Protein AF-A0A067LTH9-F1 (afdb_monomer_lite)

pLDDT: mean 71.16, std 22.0, range [25.17, 97.38]

Sequence (357 aa):
MSSLSISSAEDVEHALEQASESCGPDNDTDTSFLSATMNALDDDMHESCEDRQASELEGDECLLPFEVAEDPVAVSVYSVPRSMQHYVIARAFLYSAQTQTAIQREVMKYAQRVQETMPKVGTVNQLGQRPSGPGVISLEQIGGSIGWMRRQLSGADEALVQNHICQQLLLSIYPLFDQYAHECLTAVVDLLRKGVLDHDAFDPTWAMDDCHEVLSIIMEQSVDARFGMLGATSWLTPLMDIDYSTSYYRRAFELERKFSDQFAADKVKAFCPDSSKTVALLQALQDFGCHDFRSIGDLLPFTQEGAQSGQEELIVIARAAAFWTLGKESSLKGVGDVISTFVSKIADSLLKAYASR

Foldseek 3Di:
DDDDDDDDCVVVVVVVVVVVVPDDDDDDDDDDDPDDDDDDDDDDDDDDDDDDDDDPPVPPPLLPPQPLPPDPDDDDLVPADPLQSLLVLLLVLLSDPVLVVVLSVLLVVLLVQLVQQFAAEQFQPPVRDTDDGHNHDHLVVVVVQLVVVCVVPPPDDLVVSLLVSLVVSLVRRLVVNLVSLVVSLVSSLVSSLVSLVVCPSDPVPPDPVSSVVLNVLLVVLSVVLNVLLVVLSPLVPVSDPDPDDPVLVVQLVVQLVVQLQVNLLVNLCSQPVPPVVLVVVLVVCVVVVVPVRDHSSVCQCVPPVRNDRRSSSSSSSSSSSSSSVVSSSSNSVSSSVSSSVSSVSSSVVSVVVSVVD

Organism: Botryobasidium botryosum (strain FD-172 SS1) (NCBI:txid930990)

Radius of gyration: 30.39 Å; chains: 1; bounding box: 72×46×95 Å

Secondary structure (DSSP, 8-state):
--------THHHHHHHHHHHTT------------------------------------------------------GGGS-GGGHHHHHHHHHHHSHHHHHHHHHHHHHHHHHHHHTS-EE-PPPTTSPPP-STTEE-HHHHHHHHHHHHHHSTT--HHHHHHHHHHHHHHHHTHHHHHHHHHHHHHHHHHHHHHHH-GGGS-TT--HHHHHHHHHHHHHHHHHHHHHHHHHT--SGGGS-----HHHHHHHHHHHHHHHHHHHHHHHHHH---HHHHHHHHHHHHHTT-TT--SGGGGGGGSTTTTTSSHHHHHHHHHHHHHHHHHHHHHHHHHHHHHHHHHHHHHHHHHHHHHT-

Structure (mmCIF, N/CA/C/O backbone):
data_AF-A0A067LTH9-F1
#
_entry.id   AF-A0A067LTH9-F1
#
loop_
_atom_site.group_PDB
_atom_site.id
_atom_site.type_symbol
_atom_site.label_atom_id
_atom_site.label_alt_id
_atom_site.label_comp_id
_atom_site.label_asym_id
_atom_site.label_entity_id
_atom_site.label_seq_id
_atom_site.pdbx_PDB_ins_code
_atom_site.Cartn_x
_atom_site.Cartn_y
_atom_site.Cartn_z
_atom_site.occupancy
_atom_site.B_iso_or_equiv
_atom_site.auth_seq_id
_atom_site.auth_comp_id
_atom_site.auth_asym_id
_atom_site.auth_atom_id
_atom_site.pdbx_PDB_model_num
ATOM 1 N N . MET A 1 1 ? -15.017 -19.196 57.851 1.00 43.78 1 MET A N 1
ATOM 2 C CA . MET A 1 1 ? -15.525 -18.920 56.495 1.00 43.78 1 MET A CA 1
ATOM 3 C C . MET A 1 1 ? -16.458 -17.729 56.586 1.00 43.78 1 MET A C 1
ATOM 5 O O . MET A 1 1 ? -17.604 -17.915 56.962 1.00 43.78 1 MET A O 1
ATOM 9 N N . SER A 1 2 ? -15.926 -16.539 56.309 1.00 26.98 2 SER A N 1
ATOM 10 C CA . SER A 1 2 ? -16.686 -15.315 56.049 1.00 26.98 2 SER A CA 1
ATOM 11 C C . SER A 1 2 ? -15.866 -14.486 55.065 1.00 26.98 2 SER A C 1
ATOM 13 O O . SER A 1 2 ? -14.677 -14.266 55.281 1.00 26.98 2 SER A O 1
ATOM 15 N N . SER A 1 3 ? -16.511 -14.128 53.964 1.00 32.31 3 SER A N 1
ATOM 16 C CA . SER A 1 3 ? -16.056 -13.271 52.876 1.00 32.31 3 SER A CA 1
ATOM 17 C C . SER A 1 3 ? -15.762 -11.849 53.358 1.00 32.31 3 SER A C 1
ATOM 19 O O . SER A 1 3 ? -16.608 -11.254 54.025 1.00 32.31 3 SER A O 1
ATOM 21 N N . LEU A 1 4 ? -14.614 -11.293 52.970 1.00 31.88 4 LEU A N 1
ATOM 22 C CA . LEU A 1 4 ? -14.378 -9.849 52.982 1.00 31.88 4 LEU A CA 1
ATOM 23 C C . LEU A 1 4 ? -14.734 -9.309 51.596 1.00 31.88 4 LEU A C 1
ATOM 25 O O . LEU A 1 4 ? -14.020 -9.520 50.622 1.00 31.88 4 LEU A O 1
ATOM 29 N N . SER A 1 5 ? -15.902 -8.685 51.521 1.00 35.03 5 SER A N 1
ATOM 30 C CA . SER A 1 5 ? -16.345 -7.840 50.419 1.00 35.03 5 SER A CA 1
ATOM 31 C C . SER A 1 5 ? -15.644 -6.486 50.528 1.00 35.03 5 SER A C 1
ATOM 33 O O . SER A 1 5 ? -15.863 -5.775 51.505 1.00 35.03 5 SER A O 1
ATOM 35 N N . ILE A 1 6 ? -14.814 -6.145 49.542 1.00 37.41 6 ILE A N 1
ATOM 36 C CA . ILE A 1 6 ? -14.297 -4.786 49.343 1.00 37.41 6 ILE A CA 1
ATOM 37 C C . ILE A 1 6 ? -15.434 -3.994 48.695 1.00 37.41 6 ILE A C 1
ATOM 39 O O . ILE A 1 6 ? -15.918 -4.371 47.626 1.00 37.41 6 ILE A O 1
ATOM 43 N N . SER A 1 7 ? -15.933 -2.970 49.384 1.00 38.72 7 SER A N 1
ATOM 44 C CA . SER A 1 7 ? -17.099 -2.205 48.944 1.00 38.72 7 SER A CA 1
ATOM 45 C C . SER A 1 7 ? -16.957 -0.713 49.237 1.00 38.72 7 SER A C 1
ATOM 47 O O . SER A 1 7 ? -17.703 -0.183 50.050 1.00 38.72 7 SER A O 1
ATOM 49 N N . SER A 1 8 ? -16.057 -0.020 48.551 1.00 42.88 8 SER A N 1
ATOM 50 C CA . SER A 1 8 ? -16.344 1.294 47.954 1.00 42.88 8 SER A CA 1
ATOM 51 C C . SER A 1 8 ? -15.117 1.808 47.199 1.00 42.88 8 SER A C 1
ATOM 53 O O . SER A 1 8 ? -13.991 1.374 47.423 1.00 42.88 8 SER A O 1
ATOM 55 N N . ALA A 1 9 ? -15.346 2.750 46.281 1.00 41.41 9 ALA A N 1
ATOM 56 C CA . ALA A 1 9 ? -14.298 3.512 45.603 1.00 41.41 9 ALA A CA 1
ATOM 57 C C . ALA A 1 9 ? -13.457 4.380 46.570 1.00 41.41 9 ALA A C 1
ATOM 59 O O . ALA A 1 9 ? -12.417 4.895 46.171 1.00 41.41 9 ALA A O 1
ATOM 60 N N . GLU A 1 10 ? -13.869 4.499 47.836 1.00 41.50 10 GLU A N 1
ATOM 61 C CA . GLU A 1 10 ? -13.179 5.289 48.864 1.00 41.50 10 GLU A CA 1
ATOM 62 C C . GLU A 1 10 ? -11.916 4.573 49.379 1.00 41.50 10 GLU A C 1
ATOM 64 O O . GLU A 1 10 ? -10.951 5.235 49.753 1.00 41.50 10 GLU A O 1
ATOM 69 N N . ASP A 1 11 ? -11.850 3.236 49.297 1.00 43.47 11 ASP A N 1
ATOM 70 C CA . ASP A 1 11 ? -10.641 2.473 49.658 1.00 43.47 11 ASP A CA 1
ATOM 71 C C . ASP A 1 11 ? -9.484 2.707 48.660 1.00 43.47 11 ASP A C 1
ATOM 73 O O . ASP A 1 11 ? -8.309 2.589 49.010 1.00 43.47 11 ASP A O 1
ATOM 77 N N . VAL A 1 12 ? -9.805 3.084 47.416 1.00 44.41 12 VAL A N 1
ATOM 78 C CA . VAL A 1 12 ? -8.821 3.440 46.375 1.00 44.41 12 VAL A CA 1
ATOM 79 C C . VAL A 1 12 ? -8.381 4.901 46.514 1.00 44.41 12 VAL A C 1
ATOM 81 O O . VAL A 1 12 ? -7.210 5.219 46.304 1.00 44.41 12 VAL A O 1
ATOM 84 N N . GLU A 1 13 ? -9.290 5.787 46.922 1.00 42.66 13 GLU A N 1
ATOM 85 C CA . GLU A 1 13 ? -8.999 7.202 47.177 1.00 42.66 13 GLU A CA 1
ATOM 86 C C . GLU A 1 13 ? -8.070 7.369 48.397 1.00 42.66 13 GLU A C 1
ATOM 88 O O . GLU A 1 13 ? -7.100 8.126 48.341 1.00 42.66 13 GLU A O 1
ATOM 93 N N . HIS A 1 14 ? -8.247 6.542 49.434 1.00 42.34 14 HIS A N 1
ATOM 94 C CA . HIS A 1 14 ? -7.382 6.526 50.620 1.00 42.34 14 HIS A CA 1
ATOM 95 C C . HIS A 1 14 ? -5.958 5.997 50.336 1.00 42.34 14 HIS A C 1
ATOM 97 O O . HIS A 1 14 ? -4.996 6.384 51.008 1.00 42.34 14 HIS A O 1
ATOM 103 N N . ALA A 1 15 ? -5.784 5.134 49.329 1.00 41.66 15 ALA A N 1
ATOM 104 C CA . ALA A 1 15 ? -4.460 4.698 48.875 1.00 41.66 15 ALA A CA 1
ATOM 105 C C . ALA A 1 15 ? -3.740 5.788 48.052 1.00 41.66 15 ALA A C 1
ATOM 107 O O . ALA A 1 15 ? -2.514 5.903 48.110 1.00 41.66 15 ALA A O 1
ATOM 108 N N . LEU A 1 16 ? -4.495 6.617 47.321 1.00 38.59 16 LEU A N 1
ATOM 109 C CA . LEU A 1 16 ? -3.971 7.757 46.559 1.00 38.59 16 LEU A CA 1
ATOM 110 C C . LEU A 1 16 ? -3.598 8.944 47.462 1.00 38.59 16 LEU A C 1
ATOM 112 O O . LEU A 1 16 ? -2.570 9.577 47.219 1.00 38.59 16 LEU A O 1
ATOM 116 N N . GLU A 1 17 ? -4.354 9.207 48.534 1.00 41.78 17 GLU A N 1
ATOM 117 C CA . GLU A 1 17 ? -3.998 10.241 49.519 1.00 41.78 17 GLU A CA 1
ATOM 118 C C . GLU A 1 17 ? -2.718 9.884 50.292 1.00 41.78 17 GLU A C 1
ATOM 120 O O . GLU A 1 17 ? -1.835 10.735 50.421 1.00 41.78 17 GLU A O 1
ATOM 125 N N . GLN A 1 18 ? -2.526 8.615 50.679 1.00 43.16 18 GLN A N 1
ATOM 126 C CA . GLN A 1 18 ? -1.287 8.165 51.338 1.00 43.16 18 GLN A CA 1
ATOM 127 C C . GLN A 1 18 ? -0.041 8.233 50.439 1.00 43.16 18 GLN A C 1
ATOM 129 O O . GLN A 1 18 ? 1.071 8.378 50.947 1.00 43.16 18 GLN A O 1
ATOM 134 N N . ALA A 1 19 ? -0.198 8.179 49.114 1.00 37.12 19 ALA A N 1
ATOM 135 C CA . ALA A 1 19 ? 0.903 8.382 48.170 1.00 37.12 19 ALA A CA 1
ATOM 136 C C . ALA A 1 19 ? 1.220 9.872 47.918 1.00 37.12 19 ALA A C 1
ATOM 138 O O . ALA A 1 19 ? 2.286 10.193 47.393 1.00 37.12 19 ALA A O 1
ATOM 139 N N . SER A 1 20 ? 0.318 10.787 48.292 1.00 35.22 20 SER A N 1
ATOM 140 C CA . SER A 1 20 ? 0.456 12.232 48.058 1.00 35.22 20 SER A CA 1
ATOM 141 C C . SER A 1 20 ? 1.092 13.008 49.225 1.00 35.22 20 SER A C 1
ATOM 143 O O . SER A 1 20 ? 1.604 14.109 49.020 1.00 35.22 20 SER A O 1
ATOM 145 N N . GLU A 1 21 ? 1.152 12.424 50.429 1.00 36.53 21 GLU A N 1
ATOM 146 C CA . GLU A 1 21 ? 1.709 13.066 51.635 1.00 36.53 21 GLU A CA 1
ATOM 147 C C . GLU A 1 21 ? 3.249 13.033 51.745 1.00 36.53 21 GLU A C 1
ATOM 149 O O . GLU A 1 21 ? 3.808 13.556 52.708 1.00 36.53 21 GLU A O 1
ATOM 154 N N . SER A 1 22 ? 3.984 12.512 50.753 1.00 37.53 22 SER A N 1
ATOM 155 C CA . SER A 1 22 ? 5.459 12.574 50.746 1.00 37.53 22 SER A CA 1
ATOM 156 C C . SER A 1 22 ? 6.041 13.788 50.007 1.00 37.53 22 SER A C 1
ATOM 158 O O . SER A 1 22 ? 7.216 13.779 49.637 1.00 37.53 22 SER A O 1
ATOM 160 N N . CYS A 1 23 ? 5.252 14.831 49.748 1.00 38.25 23 CYS A N 1
ATOM 161 C CA . CYS A 1 23 ? 5.716 16.042 49.069 1.00 38.25 23 CYS A CA 1
ATOM 162 C C . CYS A 1 23 ? 5.323 17.300 49.853 1.00 38.25 23 CYS A C 1
ATOM 164 O O . CYS A 1 23 ? 4.384 18.009 49.502 1.00 38.25 23 CYS A O 1
ATOM 166 N N . GLY A 1 24 ? 6.085 17.580 50.913 1.00 30.98 24 GLY A N 1
ATOM 167 C CA . GLY A 1 24 ? 6.134 18.876 51.591 1.00 30.98 24 GLY A CA 1
ATOM 168 C C . GLY A 1 24 ? 7.563 19.449 51.554 1.00 30.98 24 GLY A C 1
ATOM 169 O O . GLY A 1 24 ? 8.508 18.670 51.688 1.00 30.98 24 GLY A O 1
ATOM 170 N N . PRO A 1 25 ? 7.745 20.765 51.336 1.00 49.09 25 PRO A N 1
ATOM 171 C CA . PRO A 1 25 ? 9.030 21.386 51.007 1.00 49.09 25 PRO A CA 1
ATOM 172 C C . PRO A 1 25 ? 9.810 21.839 52.255 1.00 49.09 25 PRO A C 1
ATOM 174 O O . PRO A 1 25 ? 9.195 22.246 53.235 1.00 49.09 25 PRO A O 1
ATOM 177 N N . ASP A 1 26 ? 11.148 21.768 52.215 1.00 31.89 26 ASP A N 1
ATOM 178 C CA . ASP A 1 26 ? 12.068 22.890 52.506 1.00 31.89 26 ASP A CA 1
ATOM 179 C C . ASP A 1 26 ? 13.540 22.447 52.696 1.00 31.89 26 ASP A C 1
ATOM 181 O O . ASP A 1 26 ? 13.860 21.557 53.477 1.00 31.89 26 ASP A O 1
ATOM 185 N N . ASN A 1 27 ? 14.397 23.151 51.949 1.00 34.19 27 ASN A N 1
ATOM 186 C CA . ASN A 1 27 ? 15.751 23.662 52.209 1.00 34.19 27 ASN A CA 1
ATOM 187 C C . ASN A 1 27 ? 16.932 22.838 52.778 1.00 34.19 27 ASN A C 1
ATOM 189 O O . ASN A 1 27 ? 16.910 22.297 53.876 1.00 34.19 27 ASN A O 1
ATOM 193 N N . ASP A 1 28 ? 18.044 23.022 52.043 1.00 29.31 28 ASP A N 1
ATOM 194 C CA . ASP A 1 28 ? 19.440 23.230 52.464 1.00 29.31 28 ASP A CA 1
ATOM 195 C C . ASP A 1 28 ? 20.157 22.133 53.266 1.00 29.31 28 ASP A C 1
ATOM 197 O O . ASP A 1 28 ? 20.023 22.045 54.480 1.00 29.31 28 ASP A O 1
ATOM 201 N N . THR A 1 29 ? 21.082 21.396 52.634 1.00 30.81 29 THR A N 1
ATOM 202 C CA . THR A 1 29 ? 22.543 21.658 52.703 1.00 30.81 29 THR A CA 1
ATOM 203 C C . THR A 1 29 ? 23.370 20.554 52.024 1.00 30.81 29 THR A C 1
ATOM 205 O O . THR A 1 29 ? 23.252 19.374 52.318 1.00 30.81 29 THR A O 1
ATOM 208 N N . ASP A 1 30 ? 24.234 21.007 51.119 1.00 30.05 30 ASP A N 1
ATOM 209 C CA . ASP A 1 30 ? 25.650 20.666 50.958 1.00 30.05 30 ASP A CA 1
ATOM 210 C C . ASP A 1 30 ? 26.195 19.217 50.951 1.00 30.05 30 ASP A C 1
ATOM 212 O O . ASP A 1 30 ? 26.215 18.478 51.930 1.00 30.05 30 ASP A O 1
ATOM 216 N N . THR A 1 31 ? 26.956 19.004 49.872 1.00 28.75 31 THR A N 1
ATOM 217 C CA . THR A 1 31 ? 28.248 18.304 49.762 1.00 28.75 31 THR A CA 1
ATOM 218 C C . THR A 1 31 ? 28.334 16.780 49.653 1.00 28.75 31 THR A C 1
ATOM 220 O O . THR A 1 31 ? 28.016 16.006 50.546 1.00 28.75 31 THR A O 1
ATOM 223 N N . SER A 1 32 ? 29.056 16.417 48.586 1.00 29.92 32 SER A N 1
ATOM 224 C CA . SER A 1 32 ? 29.880 15.220 48.410 1.00 29.92 32 SER A CA 1
ATOM 225 C C . SER A 1 32 ? 29.134 13.923 48.108 1.00 29.92 32 SER A C 1
ATOM 227 O O . SER A 1 32 ? 28.565 13.292 48.980 1.00 29.92 32 SER A O 1
ATOM 229 N N . PHE A 1 33 ? 29.181 13.502 46.843 1.00 28.44 33 PHE A N 1
ATOM 230 C CA . PHE A 1 33 ? 29.862 12.263 46.439 1.00 28.44 33 PHE A CA 1
ATOM 231 C C . PHE A 1 33 ? 29.851 12.155 44.901 1.00 28.44 33 PHE A C 1
ATOM 233 O O . PHE A 1 33 ? 29.261 11.269 44.296 1.00 28.44 33 PHE A O 1
ATOM 240 N N . LEU A 1 34 ? 30.516 13.109 44.242 1.00 29.56 34 LEU A N 1
ATOM 241 C CA . LEU A 1 34 ? 31.014 12.939 42.877 1.00 29.56 34 LEU A CA 1
ATOM 242 C C . LEU A 1 34 ? 32.528 12.795 42.982 1.00 29.56 34 LEU A C 1
ATOM 244 O O . LEU A 1 34 ? 33.184 13.767 43.346 1.00 29.56 34 LEU A O 1
ATOM 248 N N . SER A 1 35 ? 33.055 11.598 42.704 1.00 28.78 35 SER A N 1
ATOM 249 C CA . SER A 1 35 ? 34.410 11.338 42.175 1.00 28.78 35 SER A CA 1
ATOM 250 C C . SER A 1 35 ? 34.932 9.971 42.627 1.00 28.78 35 SER A C 1
ATOM 252 O O . SER A 1 35 ? 35.681 9.884 43.597 1.00 28.78 35 SER A O 1
ATOM 254 N N . ALA A 1 36 ? 34.572 8.919 41.896 1.00 29.00 36 ALA A N 1
ATOM 255 C CA . ALA A 1 36 ? 35.290 7.642 41.812 1.00 29.00 36 ALA A CA 1
ATOM 256 C C . ALA A 1 36 ? 34.471 6.742 40.866 1.00 29.00 36 ALA A C 1
ATOM 258 O O . ALA A 1 36 ? 33.295 6.536 41.121 1.00 29.00 36 ALA A O 1
ATOM 259 N N . THR A 1 37 ? 34.930 6.190 39.750 1.00 29.28 37 THR A N 1
ATOM 260 C CA . THR A 1 37 ? 36.250 6.126 39.127 1.00 29.28 37 THR A CA 1
ATOM 261 C C . THR A 1 37 ? 35.983 5.629 37.700 1.00 29.28 37 THR A C 1
ATOM 263 O O . THR A 1 37 ? 35.230 4.674 37.517 1.00 29.28 37 THR A O 1
ATOM 266 N N . MET A 1 38 ? 36.569 6.271 36.690 1.00 26.25 38 MET A N 1
ATOM 267 C CA . MET A 1 38 ? 36.707 5.683 35.354 1.00 26.25 38 MET A CA 1
ATOM 268 C C . MET A 1 38 ? 37.714 4.524 35.390 1.00 26.25 38 MET A C 1
ATOM 270 O O . MET A 1 38 ? 38.707 4.604 36.109 1.00 26.25 38 MET A O 1
ATOM 274 N N . ASN A 1 39 ? 37.498 3.559 34.492 1.00 27.72 39 ASN A N 1
ATOM 275 C CA . ASN A 1 39 ? 38.386 2.474 34.049 1.00 27.72 39 ASN A CA 1
ATOM 276 C C . ASN A 1 39 ? 38.370 1.184 34.880 1.00 27.72 39 ASN A C 1
ATOM 278 O O . ASN A 1 39 ? 39.037 1.086 35.903 1.00 27.72 39 ASN A O 1
ATOM 282 N N . ALA A 1 40 ? 37.749 0.141 34.327 1.00 27.86 40 ALA A N 1
ATOM 283 C CA . ALA A 1 40 ? 38.501 -0.980 33.757 1.00 27.86 40 ALA A CA 1
ATOM 284 C C . ALA A 1 40 ? 37.566 -1.841 32.893 1.00 27.86 40 ALA A C 1
ATOM 286 O O . ALA A 1 40 ? 36.505 -2.267 33.340 1.00 27.86 40 ALA A O 1
ATOM 287 N N . LEU A 1 41 ? 37.977 -2.019 31.642 1.00 27.12 41 LEU A N 1
ATOM 288 C CA . LEU A 1 41 ? 37.498 -3.029 30.709 1.00 27.12 41 LEU A CA 1
ATOM 289 C C . LEU A 1 41 ? 38.197 -4.369 30.996 1.00 27.12 41 LEU A C 1
ATOM 291 O O . LEU A 1 41 ? 39.331 -4.378 31.478 1.00 27.12 41 LEU A O 1
ATOM 295 N N . ASP A 1 42 ? 37.501 -5.415 30.564 1.00 28.64 42 ASP A N 1
ATOM 296 C CA . ASP A 1 42 ? 37.944 -6.748 30.145 1.00 28.64 42 ASP A CA 1
ATOM 297 C C . ASP A 1 42 ? 38.070 -7.905 31.156 1.00 28.64 42 ASP A C 1
ATOM 299 O O . ASP A 1 42 ? 38.844 -7.879 32.111 1.00 28.64 42 ASP A O 1
ATOM 303 N N . ASP A 1 43 ? 37.302 -8.937 30.771 1.00 29.31 43 ASP A N 1
ATOM 304 C CA . ASP A 1 43 ? 37.349 -10.381 31.024 1.00 29.31 43 ASP A CA 1
ATOM 305 C C . ASP A 1 43 ? 37.085 -10.842 32.477 1.00 29.31 43 ASP A C 1
ATOM 307 O O . ASP A 1 43 ? 37.709 -10.409 33.434 1.00 29.31 43 ASP A O 1
ATOM 311 N N . ASP A 1 44 ? 36.134 -11.738 32.758 1.00 27.70 44 ASP A N 1
ATOM 312 C CA . ASP A 1 44 ? 36.019 -13.043 32.123 1.00 27.70 44 ASP A CA 1
ATOM 313 C C . ASP A 1 44 ? 34.690 -13.750 32.478 1.00 27.70 44 ASP A C 1
ATOM 315 O O . ASP A 1 44 ? 33.963 -13.391 33.407 1.00 27.70 44 ASP A O 1
ATOM 319 N N . MET A 1 45 ? 34.428 -14.792 31.700 1.00 28.88 45 MET A N 1
ATOM 320 C CA . MET A 1 45 ? 33.281 -15.697 31.646 1.00 28.88 45 MET A CA 1
ATOM 321 C C . MET A 1 45 ? 32.781 -16.273 32.989 1.00 28.88 45 MET A C 1
ATOM 323 O O . MET A 1 45 ? 33.567 -16.798 33.772 1.00 28.88 45 MET A O 1
ATOM 327 N N . HIS A 1 46 ? 31.456 -16.324 33.192 1.00 28.33 46 HIS A N 1
ATOM 328 C CA . HIS A 1 46 ? 30.615 -17.533 33.032 1.00 28.33 46 HIS A CA 1
ATOM 329 C C . HIS A 1 46 ? 29.241 -17.406 33.734 1.00 28.33 46 HIS A C 1
ATOM 331 O O . HIS A 1 46 ? 29.156 -17.159 34.930 1.00 28.33 46 HIS A O 1
ATOM 337 N N . GLU A 1 47 ? 28.193 -17.709 32.954 1.00 27.34 47 GLU A N 1
ATOM 338 C CA . GLU A 1 47 ? 26.972 -18.450 33.333 1.00 27.34 47 GLU A CA 1
ATOM 339 C C . GLU A 1 47 ? 25.934 -17.816 34.289 1.00 27.34 47 GLU A C 1
ATOM 341 O O . GLU A 1 47 ? 26.046 -17.848 35.510 1.00 27.34 47 GLU A O 1
ATOM 346 N N . SER A 1 48 ? 24.789 -17.388 33.748 1.00 25.17 48 SER A N 1
ATOM 347 C CA . SER A 1 48 ? 23.542 -18.183 33.741 1.00 25.17 48 SER A CA 1
ATOM 348 C C . SER A 1 48 ? 22.344 -17.342 33.271 1.00 25.17 48 SER A C 1
ATOM 350 O O . SER A 1 48 ? 22.438 -16.131 33.097 1.00 25.17 48 SER A O 1
ATOM 352 N N . CYS A 1 49 ? 21.275 -18.055 32.930 1.00 27.92 49 CYS A N 1
ATOM 353 C CA . CYS A 1 49 ? 20.143 -17.659 32.109 1.00 27.92 49 CYS A CA 1
ATOM 354 C C . CYS A 1 49 ? 19.221 -16.578 32.703 1.00 27.92 49 CYS A C 1
ATOM 356 O O . CYS A 1 49 ? 19.205 -16.338 33.903 1.00 27.92 49 CYS A O 1
ATOM 358 N N . GLU A 1 50 ? 18.351 -16.109 31.805 1.00 29.89 50 GLU A N 1
ATOM 359 C CA . GLU A 1 50 ? 17.062 -15.439 32.023 1.00 29.89 50 GLU A CA 1
ATOM 360 C C . GLU A 1 50 ? 17.071 -13.902 32.015 1.00 29.89 50 GLU A C 1
ATOM 362 O O . GLU A 1 50 ? 17.908 -13.226 32.601 1.00 29.89 50 GLU A O 1
ATOM 367 N N . ASP A 1 51 ? 16.093 -13.391 31.265 1.00 31.48 51 ASP A N 1
ATOM 368 C CA . ASP A 1 51 ? 15.657 -12.007 31.126 1.00 31.48 51 ASP A CA 1
ATOM 369 C C . ASP A 1 51 ? 16.567 -11.010 30.403 1.00 31.48 51 ASP A C 1
ATOM 371 O O . ASP A 1 51 ? 17.331 -10.241 30.985 1.00 31.48 51 ASP A O 1
ATOM 375 N N . ARG A 1 52 ? 16.303 -10.876 29.096 1.00 28.42 52 ARG A N 1
ATOM 376 C CA . ARG A 1 52 ? 16.167 -9.549 28.486 1.00 28.42 52 ARG A CA 1
ATOM 377 C C . ARG A 1 52 ? 15.196 -9.564 27.311 1.00 28.42 52 ARG A C 1
ATOM 379 O O . ARG A 1 52 ? 15.526 -9.950 26.196 1.00 28.42 52 ARG A O 1
ATOM 386 N N . GLN A 1 53 ? 13.997 -9.067 27.607 1.00 35.84 53 GLN A N 1
ATOM 387 C CA . GLN A 1 53 ? 13.163 -8.319 26.677 1.00 35.84 53 GLN A CA 1
ATOM 388 C C . GLN A 1 53 ? 14.028 -7.400 25.808 1.00 35.84 53 GLN A C 1
ATOM 390 O O . GLN A 1 53 ? 14.687 -6.495 26.321 1.00 35.84 53 GLN A O 1
ATOM 395 N N . ALA A 1 54 ? 13.969 -7.595 24.496 1.00 25.38 54 ALA A N 1
ATOM 396 C CA . ALA A 1 54 ? 14.240 -6.548 23.527 1.00 25.38 54 ALA A CA 1
ATOM 397 C C . ALA A 1 54 ? 13.601 -6.920 22.185 1.00 25.38 54 ALA A C 1
ATOM 399 O O . ALA A 1 54 ? 14.169 -7.659 21.394 1.00 25.38 54 ALA A O 1
ATOM 400 N N . SER A 1 55 ? 12.438 -6.319 21.932 1.00 32.44 55 SER A N 1
ATOM 401 C CA . SER A 1 55 ? 12.082 -5.803 20.610 1.00 32.44 55 SER A CA 1
ATOM 402 C C . SER A 1 55 ? 12.046 -6.808 19.450 1.00 32.44 55 SER A C 1
ATOM 404 O O . SER A 1 55 ? 12.763 -6.650 18.464 1.00 32.44 55 SER A O 1
ATOM 406 N N . GLU A 1 56 ? 11.091 -7.735 19.480 1.00 28.56 56 GLU A N 1
ATOM 407 C CA . GLU A 1 56 ? 10.535 -8.299 18.244 1.00 28.56 56 GLU A CA 1
ATOM 408 C C . GLU A 1 56 ? 9.593 -7.264 17.605 1.00 28.56 56 GLU A C 1
ATOM 410 O O . GLU A 1 56 ? 8.366 -7.338 17.660 1.00 28.56 56 GLU A O 1
ATOM 415 N N . LEU A 1 57 ? 10.202 -6.248 16.990 1.00 33.38 57 LEU A N 1
ATOM 416 C CA . LEU A 1 57 ? 9.620 -5.529 15.860 1.00 33.38 57 LEU A CA 1
ATOM 417 C C . LEU A 1 57 ? 9.684 -6.460 14.637 1.00 33.38 57 LEU A C 1
ATOM 419 O O . LEU A 1 57 ? 10.375 -6.190 13.662 1.00 33.38 57 LEU A O 1
ATOM 423 N N . GLU A 1 58 ? 8.957 -7.576 14.682 1.00 34.22 58 GLU A N 1
ATOM 424 C CA . GLU A 1 58 ? 8.627 -8.338 13.478 1.00 34.22 58 GLU A CA 1
ATOM 425 C C . GLU A 1 58 ? 7.500 -7.595 12.753 1.00 34.22 58 GLU A C 1
ATOM 427 O O . GLU A 1 58 ? 6.300 -7.817 12.951 1.00 34.22 58 GLU A O 1
ATOM 432 N N . GLY A 1 59 ? 7.910 -6.602 11.970 1.00 33.22 59 GLY A N 1
ATOM 433 C CA . GLY A 1 59 ? 7.013 -5.754 11.196 1.00 33.22 59 GLY A CA 1
ATOM 434 C C . GLY A 1 59 ? 7.652 -5.098 9.978 1.00 33.22 59 GLY A C 1
ATOM 435 O O . GLY A 1 59 ? 7.022 -4.203 9.425 1.00 33.22 59 GLY A O 1
ATOM 436 N N . ASP A 1 60 ? 8.850 -5.522 9.556 1.00 35.19 60 ASP A N 1
ATOM 437 C CA . ASP A 1 60 ? 9.588 -4.849 8.472 1.00 35.19 60 ASP A CA 1
ATOM 438 C C . ASP A 1 60 ? 10.181 -5.789 7.404 1.00 35.19 60 ASP A C 1
ATOM 440 O O . ASP A 1 60 ? 11.095 -5.428 6.671 1.00 35.19 60 ASP A O 1
ATOM 444 N N . GLU A 1 61 ? 9.609 -6.984 7.235 1.00 39.91 61 GLU A N 1
ATOM 445 C CA . GLU A 1 61 ? 9.932 -7.878 6.111 1.00 39.91 61 GLU A CA 1
ATOM 446 C C . GLU A 1 61 ? 8.733 -8.044 5.166 1.00 39.91 61 GLU A C 1
ATOM 448 O O . GLU A 1 61 ? 8.216 -9.126 4.908 1.00 39.91 61 GLU A O 1
ATOM 453 N N . CYS A 1 62 ? 8.259 -6.925 4.624 1.00 37.59 62 CYS A N 1
ATOM 454 C CA . CYS A 1 62 ? 7.552 -6.916 3.336 1.00 37.59 62 CYS A CA 1
ATOM 455 C C . CYS A 1 62 ? 8.196 -5.925 2.361 1.00 37.59 62 CYS A C 1
ATOM 457 O O . CYS A 1 62 ? 7.545 -5.396 1.463 1.00 37.59 62 CYS A O 1
ATOM 459 N N . LEU A 1 63 ? 9.497 -5.688 2.520 1.00 39.69 63 LEU A N 1
ATOM 460 C CA . LEU A 1 63 ? 10.330 -5.143 1.461 1.00 39.69 63 LEU A CA 1
ATOM 461 C C . LEU A 1 63 ? 10.839 -6.329 0.650 1.00 39.69 63 LEU A C 1
ATOM 463 O O . LEU A 1 63 ? 11.934 -6.831 0.882 1.00 39.69 63 LEU A O 1
ATOM 467 N N . LEU A 1 64 ? 9.993 -6.836 -0.251 1.00 40.97 64 LEU A N 1
ATOM 468 C CA . LEU A 1 64 ? 10.421 -7.879 -1.175 1.00 40.97 64 LEU A CA 1
ATOM 469 C C . LEU A 1 64 ? 11.639 -7.357 -1.956 1.00 40.97 64 LEU A C 1
ATOM 471 O O . LEU A 1 64 ? 11.549 -6.279 -2.558 1.00 40.97 64 LEU A O 1
ATOM 475 N N . PRO A 1 65 ? 12.770 -8.081 -1.963 1.00 37.12 65 PRO A N 1
ATOM 476 C CA . PRO A 1 65 ? 13.839 -7.781 -2.888 1.00 37.12 65 PRO A CA 1
ATOM 477 C C . PRO A 1 65 ? 13.277 -7.989 -4.292 1.00 37.12 65 PRO A C 1
ATOM 479 O O . PRO A 1 65 ? 12.805 -9.068 -4.643 1.00 37.12 65 PRO A O 1
ATOM 482 N N . PHE A 1 66 ? 13.285 -6.922 -5.082 1.00 42.41 66 PHE A N 1
ATOM 483 C CA . PHE A 1 66 ? 13.131 -7.022 -6.522 1.00 42.41 66 PHE A CA 1
ATOM 484 C C . PHE A 1 66 ? 14.208 -7.997 -7.014 1.00 42.41 66 PHE A C 1
ATOM 486 O O . PHE A 1 66 ? 15.398 -7.715 -6.859 1.00 42.41 66 PHE A O 1
ATOM 493 N N . GLU A 1 67 ? 13.812 -9.158 -7.539 1.00 41.50 67 GLU A N 1
ATOM 494 C CA . GLU A 1 67 ? 14.753 -10.051 -8.211 1.00 41.50 67 GLU A CA 1
ATOM 495 C C . GLU A 1 67 ? 15.259 -9.322 -9.456 1.00 41.50 67 GLU A C 1
ATOM 497 O O . GLU A 1 67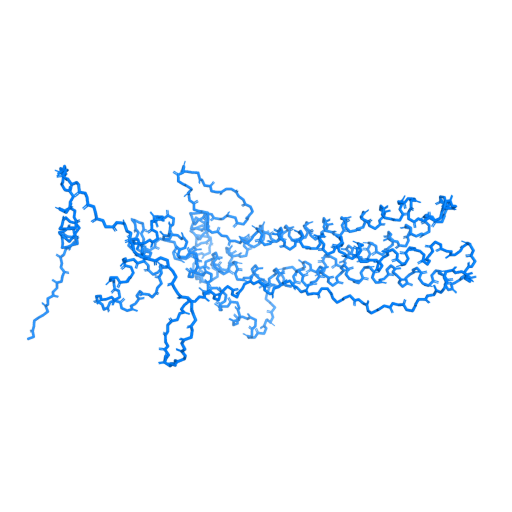 ? 14.560 -9.175 -10.459 1.00 41.50 67 GLU A O 1
ATOM 502 N N . VAL A 1 68 ? 16.476 -8.790 -9.350 1.00 42.94 68 VAL A N 1
ATOM 503 C CA . VAL A 1 68 ? 17.201 -8.218 -10.478 1.00 42.94 68 VAL A CA 1
ATOM 504 C C . VAL A 1 68 ? 17.435 -9.363 -11.455 1.00 42.94 68 VAL A C 1
ATOM 506 O O . VAL A 1 68 ? 18.161 -10.304 -11.138 1.00 42.94 68 VAL A O 1
ATOM 509 N N . ALA A 1 69 ? 16.785 -9.301 -12.617 1.00 42.34 69 ALA A N 1
ATOM 510 C CA . ALA A 1 69 ? 17.011 -10.258 -13.691 1.00 42.34 69 ALA A CA 1
ATOM 511 C C . ALA A 1 69 ? 18.517 -10.369 -13.977 1.00 42.34 69 ALA A C 1
ATOM 513 O O . ALA A 1 69 ? 19.202 -9.349 -14.093 1.00 42.34 69 ALA A O 1
ATOM 514 N N . GLU A 1 70 ? 19.016 -11.605 -14.057 1.00 39.28 70 GLU A N 1
ATOM 515 C CA . GLU A 1 70 ? 20.427 -11.891 -14.311 1.00 39.28 70 GLU A CA 1
ATOM 516 C C . GLU A 1 70 ? 20.930 -11.194 -15.582 1.00 39.28 70 GLU A C 1
ATOM 518 O O . GLU A 1 70 ? 20.220 -11.050 -16.582 1.00 39.28 70 GLU A O 1
ATOM 523 N N . ASP A 1 71 ? 22.189 -10.770 -15.495 1.00 39.28 71 ASP A N 1
ATOM 524 C CA . ASP A 1 71 ? 22.913 -9.932 -16.443 1.00 39.28 71 ASP A CA 1
ATOM 525 C C . ASP A 1 71 ? 22.753 -10.437 -17.894 1.00 39.28 71 ASP A C 1
ATOM 527 O O . ASP A 1 71 ? 23.255 -11.514 -18.249 1.00 39.28 71 ASP A O 1
ATOM 531 N N . PRO A 1 72 ? 22.047 -9.711 -18.777 1.00 45.94 72 PRO A N 1
ATOM 532 C CA . PRO A 1 72 ? 21.881 -10.173 -20.137 1.00 45.94 72 PRO A CA 1
ATOM 533 C C . PRO A 1 72 ? 23.176 -9.956 -20.920 1.00 45.94 72 PRO A C 1
ATOM 535 O O . PRO A 1 72 ? 23.581 -8.817 -21.128 1.00 45.94 72 PRO A O 1
ATOM 538 N N . VAL A 1 73 ? 23.764 -11.059 -21.400 1.00 44.50 73 VAL A N 1
ATOM 539 C CA . VAL A 1 73 ? 24.857 -11.175 -22.391 1.00 44.50 73 VAL A CA 1
ATOM 540 C C . VAL A 1 73 ? 25.365 -9.821 -22.904 1.00 44.50 73 VAL A C 1
ATOM 542 O O . VAL A 1 73 ? 24.725 -9.188 -23.749 1.00 44.50 73 VAL A O 1
ATOM 545 N N . ALA A 1 74 ? 26.535 -9.399 -22.417 1.00 43.12 74 ALA A N 1
ATOM 546 C CA . ALA A 1 74 ? 27.209 -8.183 -22.856 1.00 43.12 74 ALA A CA 1
ATOM 547 C C . ALA A 1 74 ? 27.526 -8.255 -24.362 1.00 43.12 74 ALA A C 1
ATOM 549 O O . ALA A 1 74 ? 28.515 -8.853 -24.790 1.00 43.12 74 ALA A O 1
ATOM 550 N N . VAL A 1 75 ? 26.669 -7.653 -25.187 1.00 49.41 75 VAL A N 1
ATOM 551 C CA . VAL A 1 75 ? 26.927 -7.470 -26.618 1.00 49.41 75 VAL A CA 1
ATOM 552 C C . VAL A 1 75 ? 27.954 -6.349 -26.759 1.00 49.41 75 VAL A C 1
ATOM 554 O O . VAL A 1 75 ? 27.721 -5.225 -26.318 1.00 49.41 75 VAL A O 1
ATOM 557 N N . SER A 1 76 ? 29.104 -6.649 -27.366 1.00 46.81 76 SER A N 1
ATOM 558 C CA . SER A 1 76 ? 30.141 -5.652 -27.651 1.00 46.81 76 SER A CA 1
ATOM 559 C C . SER A 1 76 ? 29.575 -4.528 -28.525 1.00 46.81 76 SER A C 1
ATOM 561 O O . SER A 1 76 ? 29.266 -4.730 -29.701 1.00 46.81 76 SER A O 1
ATOM 563 N N . VAL A 1 77 ? 29.462 -3.324 -27.957 1.00 52.41 77 VAL A N 1
ATOM 564 C CA . VAL A 1 77 ? 28.917 -2.124 -28.623 1.00 52.41 77 VAL A CA 1
ATOM 565 C C . VAL A 1 77 ? 29.728 -1.751 -29.877 1.00 52.41 77 VAL A C 1
ATOM 567 O O . VAL A 1 77 ? 29.192 -1.192 -30.833 1.00 52.41 77 VAL A O 1
ATOM 570 N N . TYR A 1 78 ? 31.008 -2.136 -29.929 1.00 49.56 78 TYR A N 1
ATOM 571 C CA . TYR A 1 78 ? 31.939 -1.793 -31.008 1.00 49.56 78 TYR A CA 1
ATOM 572 C C . TYR A 1 78 ? 31.730 -2.569 -32.322 1.00 49.56 78 TYR A C 1
ATOM 574 O O . TYR A 1 78 ? 32.324 -2.197 -33.333 1.00 49.56 78 TYR A O 1
ATOM 582 N N . SER A 1 79 ? 30.893 -3.614 -32.346 1.00 55.69 79 SER A N 1
ATOM 583 C CA . SER A 1 79 ? 30.562 -4.375 -33.568 1.00 55.69 79 SER A CA 1
ATOM 584 C C . SER A 1 79 ? 29.165 -4.089 -34.135 1.00 55.69 79 SER A C 1
ATOM 586 O O . SER A 1 79 ? 28.778 -4.696 -35.131 1.00 55.69 79 SER A O 1
ATOM 588 N N . VAL A 1 80 ? 28.394 -3.189 -33.515 1.00 60.25 80 VAL A N 1
ATOM 589 C CA . VAL A 1 80 ? 26.993 -2.920 -33.878 1.00 60.25 80 VAL A CA 1
ATOM 590 C C . VAL A 1 80 ? 26.901 -1.767 -34.891 1.00 60.25 80 VAL A C 1
ATOM 592 O O . VAL A 1 80 ? 27.500 -0.714 -34.647 1.00 60.25 80 VAL A O 1
ATOM 595 N N . PRO A 1 81 ? 26.148 -1.909 -36.005 1.00 69.94 81 PRO A N 1
ATOM 596 C CA . PRO A 1 81 ? 25.901 -0.808 -36.937 1.00 69.94 81 PRO A CA 1
ATOM 597 C C . PRO A 1 81 ? 25.338 0.425 -36.219 1.00 69.94 81 PRO A C 1
ATOM 599 O O . PRO A 1 81 ? 24.429 0.293 -35.402 1.00 69.94 81 PRO A O 1
ATOM 602 N N . ARG A 1 82 ? 25.832 1.631 -36.548 1.00 69.50 82 ARG A N 1
ATOM 603 C CA . ARG A 1 82 ? 25.390 2.897 -35.918 1.00 69.50 82 ARG A CA 1
ATOM 604 C C . ARG A 1 82 ? 23.868 3.063 -35.893 1.00 69.50 82 ARG A C 1
ATOM 606 O O . ARG A 1 82 ? 23.332 3.488 -34.883 1.00 69.50 82 ARG A O 1
ATOM 613 N N . SER A 1 83 ? 23.184 2.636 -36.954 1.00 70.06 83 SER A N 1
ATOM 614 C CA . SER A 1 83 ? 21.721 2.677 -37.089 1.00 70.06 83 SER A CA 1
ATOM 615 C C . SER A 1 83 ? 20.947 1.759 -36.131 1.00 70.06 83 SER A C 1
ATOM 617 O O . SER A 1 83 ? 19.734 1.653 -36.259 1.00 70.06 83 SER A O 1
ATOM 619 N N . MET A 1 84 ? 21.627 1.011 -35.257 1.00 75.31 84 MET A N 1
ATOM 620 C CA . MET A 1 84 ? 21.013 0.111 -34.273 1.00 75.31 84 MET A CA 1
ATOM 621 C C . MET A 1 84 ? 21.588 0.273 -32.863 1.00 75.31 84 MET A C 1
ATOM 623 O O . MET A 1 84 ? 21.184 -0.442 -31.943 1.00 75.31 84 MET A O 1
ATOM 627 N N . GLN A 1 85 ? 22.551 1.179 -32.678 1.00 75.44 85 GLN A N 1
ATOM 628 C CA . GLN A 1 85 ? 23.199 1.381 -31.383 1.00 75.44 85 GLN A CA 1
ATOM 629 C C . GLN A 1 85 ? 22.209 1.895 -30.330 1.00 75.44 85 GLN A C 1
ATOM 631 O O . GLN A 1 85 ? 22.330 1.525 -29.165 1.00 75.44 85 GLN A O 1
ATOM 636 N N . HIS A 1 86 ? 21.177 2.648 -30.724 1.00 77.19 86 HIS A N 1
ATOM 637 C CA . HIS A 1 86 ? 20.149 3.174 -29.820 1.00 77.19 86 HIS A CA 1
ATOM 638 C C . HIS A 1 86 ? 19.391 2.081 -29.059 1.00 77.19 86 HIS A C 1
ATOM 640 O O . HIS A 1 86 ? 19.166 2.235 -27.862 1.00 77.19 86 HIS A O 1
ATOM 646 N N . TYR A 1 87 ? 19.075 0.944 -29.691 1.00 83.12 87 TYR A N 1
ATOM 647 C CA . TYR A 1 87 ? 18.433 -0.190 -29.011 1.00 83.12 87 TYR A CA 1
ATOM 648 C C . TYR A 1 87 ? 19.333 -0.816 -27.940 1.00 83.12 87 TYR A C 1
ATOM 650 O O . TYR A 1 87 ? 18.867 -1.152 -26.849 1.00 83.12 87 TYR A O 1
ATOM 658 N N . VAL A 1 88 ? 20.628 -0.954 -28.237 1.00 80.69 88 VAL A N 1
ATOM 659 C CA . VAL A 1 88 ? 21.614 -1.533 -27.313 1.00 80.69 88 VAL A CA 1
ATOM 660 C C . VAL A 1 88 ? 21.841 -0.606 -26.123 1.00 80.69 88 VAL A C 1
ATOM 662 O O . VAL A 1 88 ? 21.826 -1.068 -24.983 1.00 80.69 88 VAL A O 1
ATOM 665 N N . ILE A 1 89 ? 21.996 0.700 -26.366 1.00 79.50 89 ILE A N 1
ATOM 666 C CA . ILE A 1 89 ? 22.230 1.666 -25.289 1.00 79.50 89 ILE A CA 1
ATOM 667 C C . ILE A 1 89 ? 20.959 1.853 -24.446 1.00 79.50 89 ILE A C 1
ATOM 669 O O . ILE A 1 89 ? 21.046 1.836 -23.221 1.00 79.50 89 ILE A O 1
ATOM 673 N N . ALA A 1 90 ? 19.769 1.929 -25.056 1.00 83.94 90 ALA A N 1
ATOM 674 C CA . ALA A 1 90 ? 18.507 1.993 -24.315 1.00 83.94 90 ALA A CA 1
ATOM 675 C C . ALA A 1 90 ? 18.322 0.768 -23.408 1.00 83.94 90 ALA A C 1
ATOM 677 O O . ALA A 1 90 ? 17.935 0.902 -22.248 1.00 83.94 90 ALA A O 1
ATOM 678 N N . ARG A 1 91 ? 18.666 -0.429 -23.897 1.00 86.31 91 ARG A N 1
ATOM 679 C CA . ARG A 1 91 ? 18.634 -1.653 -23.091 1.00 86.31 91 ARG A CA 1
ATOM 680 C C . ARG A 1 91 ? 19.653 -1.618 -21.948 1.00 86.31 91 ARG A C 1
ATOM 682 O O . ARG A 1 91 ? 19.302 -1.976 -20.830 1.00 86.31 91 ARG A O 1
ATOM 689 N N . ALA A 1 92 ? 20.878 -1.151 -22.192 1.00 83.00 92 ALA A N 1
ATOM 690 C CA . ALA A 1 92 ? 21.887 -0.984 -21.142 1.00 83.00 92 ALA A CA 1
ATOM 691 C C . ALA A 1 92 ? 21.450 0.034 -20.070 1.00 83.00 92 ALA A C 1
ATOM 693 O O . ALA A 1 92 ? 21.645 -0.200 -18.879 1.00 83.00 92 ALA A O 1
ATOM 694 N N . PHE A 1 93 ? 20.797 1.127 -20.475 1.00 85.81 93 PHE A N 1
ATOM 695 C CA . PHE A 1 93 ? 20.216 2.108 -19.560 1.00 85.81 93 PHE A CA 1
ATOM 696 C C . PHE A 1 93 ? 19.153 1.483 -18.646 1.00 85.81 93 PHE A C 1
ATOM 698 O O . PHE A 1 93 ? 19.178 1.741 -17.439 1.00 85.81 93 PHE A O 1
ATOM 705 N N . LEU A 1 94 ? 18.258 0.643 -19.187 1.00 86.38 94 LEU A N 1
ATOM 706 C CA . LEU A 1 94 ? 17.224 -0.042 -18.400 1.00 86.38 94 LEU A CA 1
ATOM 707 C C . LEU A 1 94 ? 17.834 -0.870 -17.270 1.00 86.38 94 LEU A C 1
ATOM 709 O O . LEU A 1 94 ? 17.366 -0.778 -16.140 1.00 86.38 94 LEU A O 1
ATOM 713 N N . TYR A 1 95 ? 18.889 -1.634 -17.552 1.00 84.88 95 TYR A N 1
ATOM 714 C CA . TYR A 1 95 ? 19.545 -2.500 -16.566 1.00 84.88 95 TYR A CA 1
ATOM 715 C C . TYR A 1 95 ? 20.605 -1.798 -15.717 1.00 84.88 95 TYR A C 1
ATOM 717 O O . TYR A 1 95 ? 21.184 -2.411 -14.823 1.00 84.88 95 TYR A O 1
ATOM 725 N N . SER A 1 96 ? 20.861 -0.510 -15.951 1.00 86.62 96 SER A N 1
ATOM 726 C CA . SER A 1 96 ? 21.822 0.225 -15.138 1.00 86.62 96 SER A CA 1
ATOM 727 C C . SER A 1 96 ? 21.372 0.282 -13.674 1.00 86.62 96 SER A C 1
ATOM 729 O O . SER A 1 96 ? 20.193 0.488 -13.366 1.00 86.62 96 SER A O 1
ATOM 731 N N . ALA A 1 97 ? 22.328 0.151 -12.750 1.00 87.81 97 ALA A N 1
ATOM 732 C CA . ALA A 1 97 ? 22.051 0.190 -11.314 1.00 87.81 97 ALA A CA 1
ATOM 733 C C . ALA A 1 97 ? 21.325 1.482 -10.894 1.00 87.81 97 ALA A C 1
ATOM 735 O O . ALA A 1 97 ? 20.459 1.455 -10.020 1.00 87.81 97 ALA A O 1
ATOM 736 N N . GLN A 1 98 ? 21.637 2.608 -11.545 1.00 89.00 98 GLN A N 1
ATOM 737 C CA . GLN A 1 98 ? 20.985 3.892 -11.298 1.00 89.00 98 GLN A CA 1
ATOM 738 C C . GLN A 1 98 ? 19.495 3.856 -11.665 1.00 89.00 98 GLN A C 1
ATOM 740 O O . GLN A 1 98 ? 18.666 4.268 -10.851 1.00 89.00 98 GLN A O 1
ATOM 745 N N . THR A 1 99 ? 19.148 3.342 -12.849 1.00 88.75 99 THR A N 1
ATOM 746 C CA . THR A 1 99 ? 17.753 3.216 -13.297 1.00 88.75 99 THR A CA 1
ATOM 747 C C . THR A 1 99 ? 16.977 2.255 -12.408 1.00 88.75 99 THR A C 1
ATOM 749 O O . THR A 1 99 ? 15.900 2.607 -11.933 1.00 88.75 99 THR A O 1
ATOM 752 N N . GLN A 1 100 ? 17.551 1.091 -12.099 1.00 91.25 100 GLN A N 1
ATOM 753 C CA . GLN A 1 100 ? 16.929 0.101 -11.214 1.00 91.25 100 GLN A CA 1
ATOM 754 C C . GLN A 1 100 ? 16.666 0.672 -9.814 1.00 91.25 100 GLN A C 1
ATOM 756 O O . GLN A 1 100 ? 15.550 0.584 -9.303 1.00 91.25 100 GLN A O 1
ATOM 761 N N . THR A 1 101 ? 17.646 1.370 -9.233 1.00 92.38 101 THR A N 1
ATOM 762 C CA . THR A 1 101 ? 17.490 2.041 -7.931 1.00 92.38 101 THR A CA 1
ATOM 763 C C . THR A 1 101 ? 16.386 3.099 -7.967 1.00 92.38 101 THR A C 1
ATOM 765 O O . THR A 1 101 ? 15.630 3.262 -7.009 1.00 92.38 101 THR A O 1
ATOM 768 N N . ALA A 1 102 ? 16.280 3.849 -9.063 1.00 92.56 102 ALA A N 1
ATOM 769 C CA . ALA A 1 102 ? 15.277 4.894 -9.182 1.00 92.56 102 ALA A CA 1
ATOM 770 C C . ALA A 1 102 ? 13.860 4.325 -9.373 1.00 92.56 102 ALA A C 1
ATOM 772 O O . ALA A 1 102 ? 12.926 4.833 -8.757 1.00 92.56 102 ALA A O 1
ATOM 773 N N . ILE A 1 103 ? 13.707 3.233 -10.130 1.00 94.38 103 ILE A N 1
ATOM 774 C CA . ILE A 1 103 ? 12.444 2.483 -10.236 1.00 94.38 103 ILE A CA 1
ATOM 775 C C . ILE A 1 103 ? 12.036 1.945 -8.864 1.00 94.38 103 ILE A C 1
ATOM 777 O O . ILE A 1 103 ? 10.908 2.172 -8.424 1.00 94.38 103 ILE A O 1
ATOM 781 N N . GLN A 1 104 ? 12.964 1.300 -8.151 1.00 94.06 104 GLN A N 1
ATOM 782 C CA . GLN A 1 104 ? 12.711 0.780 -6.810 1.00 94.06 104 GLN A CA 1
ATOM 783 C C . GLN A 1 104 ? 12.261 1.891 -5.857 1.00 94.06 104 GLN A C 1
ATOM 785 O O . GLN A 1 104 ? 11.335 1.697 -5.076 1.00 94.06 104 GLN A O 1
ATOM 790 N N . ARG A 1 105 ? 12.853 3.087 -5.949 1.00 96.31 105 ARG A N 1
ATOM 791 C CA . ARG A 1 105 ? 12.439 4.237 -5.139 1.00 96.31 105 ARG A CA 1
ATOM 792 C C . ARG A 1 105 ? 10.984 4.639 -5.392 1.00 96.31 105 ARG A C 1
ATOM 794 O O . ARG A 1 105 ? 10.294 4.984 -4.437 1.00 96.31 105 ARG A O 1
ATOM 801 N N . GLU A 1 106 ? 10.502 4.599 -6.633 1.00 96.44 106 GLU A N 1
ATOM 802 C CA . GLU A 1 106 ? 9.090 4.890 -6.924 1.00 96.44 106 GLU A CA 1
ATOM 803 C C . GLU A 1 106 ? 8.155 3.803 -6.370 1.00 96.44 106 GLU A C 1
ATOM 805 O O . GLU A 1 106 ? 7.141 4.130 -5.750 1.00 96.44 106 GLU A O 1
ATOM 810 N N . VAL A 1 107 ? 8.536 2.525 -6.471 1.00 94.56 107 VAL A N 1
ATOM 811 C CA . VAL A 1 107 ? 7.786 1.409 -5.859 1.00 94.56 107 VAL A CA 1
ATOM 812 C C . VAL A 1 107 ? 7.750 1.531 -4.328 1.00 94.56 107 VAL A C 1
ATOM 814 O O . VAL A 1 107 ? 6.715 1.313 -3.702 1.00 94.56 107 VAL A O 1
ATOM 817 N N . MET A 1 108 ? 8.848 1.962 -3.708 1.00 94.88 108 MET A N 1
ATOM 818 C CA . MET A 1 108 ? 8.910 2.208 -2.264 1.00 94.88 108 MET A CA 1
ATOM 819 C C . MET A 1 108 ? 8.011 3.368 -1.828 1.00 94.88 108 MET A C 1
ATOM 821 O O . MET A 1 108 ? 7.350 3.276 -0.794 1.00 94.88 108 MET A O 1
ATOM 825 N N . LYS A 1 109 ? 7.925 4.446 -2.620 1.00 95.44 109 LYS A N 1
ATOM 826 C CA . LYS A 1 109 ? 6.975 5.541 -2.354 1.00 95.44 109 LYS A CA 1
ATOM 827 C C . LYS A 1 109 ? 5.530 5.055 -2.414 1.00 95.44 109 LYS A C 1
ATOM 829 O O . LYS A 1 109 ? 4.720 5.473 -1.591 1.00 95.44 109 LYS A O 1
ATOM 834 N N . TYR A 1 110 ? 5.206 4.182 -3.370 1.00 94.56 110 TYR A N 1
ATOM 835 C CA . TYR A 1 110 ? 3.904 3.523 -3.420 1.00 94.56 110 TYR A CA 1
ATOM 836 C C . TYR A 1 110 ? 3.636 2.730 -2.135 1.00 94.56 110 TYR A C 1
ATOM 838 O O . TYR A 1 110 ? 2.612 2.951 -1.488 1.00 94.56 110 TYR A O 1
ATOM 846 N N . ALA A 1 111 ? 4.584 1.886 -1.718 1.00 93.50 111 ALA A N 1
ATOM 847 C CA . ALA A 1 111 ? 4.456 1.085 -0.504 1.00 93.50 111 ALA A CA 1
ATOM 848 C C . ALA A 1 111 ? 4.234 1.940 0.752 1.00 93.50 111 ALA A C 1
ATOM 850 O O . ALA A 1 111 ? 3.339 1.651 1.548 1.00 93.50 111 ALA A O 1
ATOM 851 N N . GLN A 1 112 ? 4.989 3.032 0.888 1.00 93.94 112 GLN A N 1
ATOM 852 C CA . GLN A 1 112 ? 4.834 3.979 1.987 1.00 93.94 112 GLN A CA 1
ATOM 853 C C . GLN A 1 112 ? 3.443 4.626 1.992 1.00 93.94 112 GLN A C 1
ATOM 855 O O . GLN A 1 112 ? 2.772 4.644 3.022 1.00 93.94 112 GLN A O 1
ATOM 860 N N . ARG A 1 113 ? 2.977 5.126 0.842 1.00 93.50 113 ARG A N 1
ATOM 861 C CA . ARG A 1 113 ? 1.658 5.765 0.743 1.00 93.50 113 ARG A CA 1
ATOM 862 C C . ARG A 1 113 ? 0.530 4.803 1.054 1.00 93.50 113 ARG A C 1
ATOM 864 O O . ARG A 1 113 ? -0.402 5.182 1.753 1.00 93.50 113 ARG A O 1
ATOM 871 N N . VAL A 1 114 ? 0.620 3.561 0.575 1.00 91.81 114 VAL A N 1
ATOM 872 C CA . VAL A 1 114 ? -0.331 2.520 0.963 1.00 91.81 114 VAL A CA 1
ATOM 873 C C . VAL A 1 114 ? -0.294 2.359 2.477 1.00 91.81 114 VAL A C 1
ATOM 875 O O . VAL A 1 114 ? -1.338 2.523 3.095 1.00 91.81 114 VAL A O 1
ATOM 878 N N . GLN A 1 115 ? 0.875 2.151 3.090 1.00 90.38 115 GLN A N 1
ATOM 879 C CA . GLN A 1 115 ? 1.016 1.972 4.541 1.00 90.38 115 GLN A CA 1
ATOM 880 C C . GLN A 1 115 ? 0.366 3.096 5.368 1.00 90.38 115 GLN A C 1
ATOM 882 O O . GLN A 1 115 ? -0.258 2.827 6.394 1.00 90.38 115 GLN A O 1
ATOM 887 N N . GLU A 1 116 ? 0.455 4.345 4.912 1.00 89.44 116 GLU A N 1
ATOM 888 C CA . GLU A 1 116 ? -0.143 5.505 5.584 1.00 89.44 116 GLU A CA 1
ATOM 889 C C . GLU A 1 116 ? -1.684 5.475 5.622 1.00 89.44 116 GLU A C 1
ATOM 891 O O . GLU A 1 116 ? -2.276 6.115 6.494 1.00 89.44 116 GLU A O 1
ATOM 896 N N . THR A 1 117 ? -2.326 4.701 4.737 1.00 90.06 117 THR A N 1
ATOM 897 C CA . THR A 1 117 ? -3.791 4.538 4.663 1.00 90.06 117 THR A CA 1
ATOM 898 C C . THR A 1 117 ? -4.368 3.487 5.608 1.00 90.06 117 THR A C 1
ATOM 900 O O . THR A 1 117 ? -5.587 3.303 5.625 1.00 90.06 117 THR A O 1
ATOM 903 N N . MET A 1 118 ? -3.528 2.792 6.382 1.00 89.81 118 MET A N 1
ATOM 904 C CA . MET A 1 118 ? -3.988 1.784 7.335 1.00 89.81 118 MET A CA 1
ATOM 905 C C . MET A 1 118 ? -5.079 2.359 8.260 1.00 89.81 118 MET A C 1
ATOM 907 O O . MET A 1 118 ? -4.854 3.419 8.861 1.00 89.81 118 MET A O 1
ATOM 911 N N . PRO A 1 119 ? -6.234 1.673 8.406 1.00 87.56 119 PRO A N 1
ATOM 912 C CA . PRO A 1 119 ? -7.257 2.051 9.371 1.00 87.56 119 PRO A CA 1
ATOM 913 C C . PRO A 1 119 ? -6.659 2.196 10.770 1.00 87.56 119 PRO A C 1
ATOM 915 O O . PRO A 1 119 ? -5.999 1.281 11.258 1.00 87.56 119 PRO A O 1
ATOM 918 N N . LYS A 1 120 ? -6.887 3.339 11.415 1.00 82.62 120 LYS A N 1
ATOM 919 C CA . LYS A 1 120 ? -6.397 3.615 12.771 1.00 82.62 120 LYS A CA 1
ATOM 920 C C . LYS A 1 120 ? -7.350 4.510 13.542 1.00 82.62 120 LYS A C 1
ATOM 922 O O . LYS A 1 120 ? -8.052 5.343 12.962 1.00 82.62 120 LYS A O 1
ATOM 927 N N . VAL A 1 121 ? -7.349 4.351 14.862 1.00 77.94 121 VAL A N 1
ATOM 928 C CA . VAL A 1 121 ? -8.179 5.160 15.755 1.00 77.94 121 VAL A CA 1
ATOM 929 C C . VAL A 1 121 ? -7.659 6.596 15.768 1.00 77.94 121 VAL A C 1
ATOM 931 O O . VAL A 1 121 ? -6.507 6.854 16.110 1.00 77.94 121 VAL A O 1
ATOM 934 N N . GLY A 1 122 ? -8.516 7.548 15.406 1.00 71.94 122 GLY A N 1
ATOM 935 C CA . GLY A 1 122 ? -8.229 8.968 15.575 1.00 71.94 122 GLY A CA 1
ATOM 936 C C . GLY A 1 122 ? -8.327 9.363 17.044 1.00 71.94 122 GLY A C 1
ATOM 937 O O . GLY A 1 122 ? -9.431 9.515 17.563 1.00 71.94 122 GLY A O 1
ATOM 938 N N . THR A 1 123 ? -7.189 9.545 17.711 1.00 65.94 123 THR A N 1
ATOM 939 C CA . THR A 1 123 ? -7.121 10.016 19.101 1.00 65.94 123 THR A CA 1
ATOM 940 C C . THR A 1 123 ? -6.950 11.528 19.145 1.00 65.94 123 THR A C 1
ATOM 942 O O . THR A 1 123 ? -6.141 12.092 18.414 1.00 65.94 123 THR A O 1
ATOM 945 N N . VAL A 1 124 ? -7.734 12.214 19.978 1.00 62.97 124 VAL A N 1
ATOM 946 C CA . VAL A 1 124 ? -7.638 13.672 20.126 1.00 62.97 124 VAL A CA 1
ATOM 947 C C . VAL A 1 124 ? -6.235 14.023 20.631 1.00 62.97 124 VAL A C 1
ATOM 949 O O . VAL A 1 124 ? -5.769 13.447 21.611 1.00 62.97 124 VAL A O 1
ATOM 952 N N . ASN A 1 125 ? -5.538 14.935 19.952 1.00 60.88 125 ASN A N 1
ATOM 953 C CA . ASN A 1 125 ? -4.211 15.355 20.398 1.00 60.88 125 ASN A CA 1
ATOM 954 C C . ASN A 1 125 ? -4.299 16.190 21.694 1.00 60.88 125 ASN A C 1
ATOM 956 O O . ASN A 1 125 ? -5.374 16.636 22.093 1.00 60.88 125 ASN A O 1
ATOM 960 N N . GLN A 1 126 ? -3.156 16.468 22.331 1.00 56.19 126 GLN A N 1
ATOM 961 C CA . GLN A 1 126 ? -3.085 17.286 23.559 1.00 56.19 126 GLN A CA 1
ATOM 962 C C . GLN A 1 126 ? -3.693 18.698 23.405 1.00 56.19 126 GLN A C 1
ATOM 964 O O . GLN A 1 126 ? -3.974 19.363 24.397 1.00 56.19 126 GLN A O 1
ATOM 969 N N . LEU A 1 127 ? -3.907 19.155 22.167 1.00 59.53 127 LEU A N 1
ATOM 970 C CA . LEU A 1 127 ? -4.506 20.444 21.819 1.00 59.53 127 LEU A CA 1
ATOM 971 C C . LEU A 1 127 ? -6.016 20.347 21.530 1.00 59.53 127 LEU A C 1
ATOM 973 O O . LEU A 1 127 ? -6.608 21.317 21.058 1.00 59.53 127 LEU A O 1
ATOM 977 N N . GLY A 1 128 ? -6.653 19.196 21.767 1.00 58.97 128 GLY A N 1
ATOM 978 C CA . GLY A 1 128 ? -8.087 19.008 21.532 1.00 58.97 128 GLY A CA 1
ATOM 979 C C . GLY A 1 128 ? -8.469 18.806 20.059 1.00 58.97 128 GLY A C 1
ATOM 980 O O . GLY A 1 128 ? -9.653 18.779 19.728 1.00 58.97 128 GLY A O 1
ATOM 981 N N . GLN A 1 129 ? -7.499 18.668 19.152 1.00 64.00 129 GLN A N 1
ATOM 982 C CA . GLN A 1 129 ? -7.754 18.502 17.723 1.00 64.00 129 GLN A CA 1
ATOM 983 C C . GLN A 1 129 ? -7.818 17.021 17.351 1.00 64.00 129 GLN A C 1
ATOM 985 O O . GLN A 1 129 ? -6.948 16.226 17.716 1.00 64.00 129 GLN A O 1
ATOM 990 N N . ARG A 1 130 ? -8.843 16.651 16.577 1.00 64.38 130 ARG A N 1
ATOM 991 C CA . ARG A 1 130 ? -8.924 15.321 15.965 1.00 64.38 130 ARG A CA 1
ATOM 992 C C . ARG A 1 130 ? -7.865 15.216 14.858 1.00 64.38 130 ARG A C 1
ATOM 994 O O . ARG A 1 130 ? -7.796 16.124 14.025 1.00 64.38 130 ARG A O 1
ATOM 1001 N N . PRO A 1 131 ? -7.059 14.142 14.811 1.00 60.69 131 PRO A N 1
ATOM 1002 C CA . PRO A 1 131 ? -6.127 13.925 13.719 1.00 60.69 131 PRO A CA 1
ATOM 1003 C C . PRO A 1 131 ? -6.921 13.827 12.420 1.00 60.69 131 PRO A C 1
ATOM 1005 O O . PRO A 1 131 ? -7.939 13.137 12.356 1.00 60.69 131 PRO A O 1
ATOM 1008 N N . SER A 1 132 ? -6.461 14.530 11.392 1.00 64.88 132 SER A N 1
ATOM 1009 C CA . SER A 1 132 ? -6.986 14.405 10.036 1.00 64.88 132 SER A CA 1
ATOM 1010 C C . SER A 1 132 ? -5.899 13.779 9.175 1.00 64.88 132 SER A C 1
ATOM 1012 O O . SER A 1 132 ? -4.751 14.219 9.181 1.00 64.88 132 SER A O 1
ATOM 1014 N N . GLY A 1 133 ? -6.237 12.689 8.497 1.00 72.56 133 GLY A N 1
ATOM 1015 C CA . GLY A 1 133 ? -5.306 11.959 7.652 1.00 72.56 133 GLY A CA 1
ATOM 1016 C C . GLY A 1 133 ? -5.979 10.753 6.997 1.00 72.56 133 GLY A C 1
ATOM 1017 O O . GLY A 1 133 ? -7.042 10.328 7.459 1.00 72.56 133 GLY A O 1
ATOM 1018 N N . PRO A 1 134 ? -5.382 10.195 5.933 1.00 75.12 134 PRO A N 1
ATOM 1019 C CA . PRO A 1 134 ? -5.870 8.968 5.311 1.00 75.12 134 PRO A CA 1
ATOM 1020 C C . PRO A 1 134 ? -5.963 7.832 6.341 1.00 75.12 134 PRO A C 1
ATOM 1022 O O . PRO A 1 134 ? -5.089 7.697 7.198 1.00 75.12 134 PRO A O 1
ATOM 1025 N N . GLY A 1 135 ? -7.043 7.046 6.293 1.00 76.75 135 GLY A N 1
ATOM 1026 C CA . GLY A 1 135 ? -7.255 5.900 7.189 1.00 76.75 135 GLY A CA 1
ATOM 1027 C C . GLY A 1 135 ? -7.566 6.237 8.657 1.00 76.75 135 GLY A C 1
ATOM 1028 O O . GLY A 1 135 ? -7.831 5.329 9.441 1.00 76.75 135 GLY A O 1
ATOM 1029 N N . VAL A 1 136 ? -7.566 7.515 9.061 1.00 82.44 136 VAL A N 1
ATOM 1030 C CA . VAL A 1 136 ? -7.930 7.912 10.432 1.00 82.44 136 VAL A CA 1
ATOM 1031 C C . VAL A 1 136 ? -9.446 7.876 10.597 1.00 82.44 136 VAL A C 1
ATOM 1033 O O . VAL A 1 136 ? -10.164 8.596 9.905 1.00 82.44 136 VAL A O 1
ATOM 1036 N N . ILE A 1 137 ? -9.931 7.070 11.542 1.00 79.56 137 ILE A N 1
ATOM 1037 C CA . ILE A 1 137 ? -11.363 6.871 11.780 1.00 79.56 137 ILE A CA 1
ATOM 1038 C C . ILE A 1 137 ? -11.695 7.177 13.243 1.00 79.56 137 ILE A C 1
ATOM 1040 O O . ILE A 1 137 ? -11.006 6.749 14.170 1.00 79.56 137 ILE A O 1
ATOM 1044 N N . SER A 1 138 ? -12.774 7.930 13.461 1.00 79.94 138 SER A N 1
ATOM 1045 C CA . SER A 1 138 ? -13.307 8.198 14.798 1.00 79.94 138 SER A CA 1
ATOM 1046 C C . SER A 1 138 ? -14.186 7.037 15.269 1.00 79.94 138 SER A C 1
ATOM 1048 O O . SER A 1 138 ? -15.083 6.614 14.539 1.00 79.94 138 SER A O 1
ATOM 1050 N N . LEU A 1 139 ? -13.991 6.563 16.505 1.00 80.38 139 LEU A N 1
ATOM 1051 C CA . LEU A 1 139 ? -14.852 5.521 17.084 1.00 80.38 139 LEU A CA 1
ATOM 1052 C C . LEU A 1 139 ? -16.318 5.973 17.167 1.00 80.38 139 LEU A C 1
ATOM 1054 O O . LEU A 1 139 ? -17.205 5.187 16.864 1.00 80.38 139 LEU A O 1
ATOM 1058 N N . GLU A 1 140 ? -16.593 7.249 17.454 1.00 80.25 140 GLU A N 1
ATOM 1059 C CA . GLU A 1 140 ? -17.963 7.792 17.454 1.00 80.25 140 GLU A CA 1
ATOM 1060 C C . GLU A 1 140 ? -18.658 7.627 16.094 1.00 80.25 140 GLU A C 1
ATOM 1062 O O . GLU A 1 140 ? -19.851 7.333 16.022 1.00 80.25 140 GLU A O 1
ATOM 1067 N N . GLN A 1 141 ? -17.911 7.800 14.999 1.00 84.38 141 GLN A N 1
ATOM 1068 C CA . GLN A 1 141 ? -18.434 7.627 13.646 1.00 84.38 141 GLN A CA 1
ATOM 1069 C C . GLN A 1 141 ? -18.776 6.158 13.366 1.00 84.38 141 GLN A C 1
ATOM 1071 O O . GLN A 1 141 ? -19.801 5.874 12.738 1.00 84.38 141 GLN A O 1
ATOM 1076 N N . ILE A 1 142 ? -17.948 5.227 13.852 1.00 87.38 142 ILE A N 1
ATOM 1077 C CA . ILE A 1 142 ? -18.217 3.788 13.752 1.00 87.38 142 ILE A CA 1
ATOM 1078 C C . ILE A 1 142 ? -19.458 3.439 14.582 1.00 87.38 142 ILE A C 1
ATOM 1080 O O . ILE A 1 142 ? -20.394 2.858 14.037 1.00 87.38 142 ILE A O 1
ATOM 1084 N N . GLY A 1 143 ? -19.530 3.880 15.840 1.00 86.62 143 GLY A N 1
ATOM 1085 C CA . GLY A 1 143 ? -20.679 3.648 16.721 1.00 86.62 143 GLY A CA 1
ATOM 1086 C C . GLY A 1 143 ? -21.987 4.204 16.148 1.00 86.62 143 GLY A C 1
ATOM 1087 O O . GLY A 1 143 ? -23.018 3.526 16.133 1.00 86.62 143 GLY A O 1
ATOM 1088 N N . GLY A 1 144 ? -21.947 5.406 15.561 1.00 85.38 144 GLY A N 1
ATOM 1089 C CA . GLY A 1 144 ? -23.083 5.985 14.840 1.00 85.38 144 GLY A CA 1
ATOM 1090 C C . GLY A 1 144 ? -23.523 5.147 13.633 1.00 85.38 144 GLY A C 1
ATOM 1091 O O . GLY A 1 144 ? -24.724 4.966 13.411 1.00 85.38 144 GLY A O 1
ATOM 1092 N N . SER A 1 145 ? -22.564 4.589 12.889 1.00 87.25 145 SER A N 1
ATOM 1093 C CA . SER A 1 145 ? -22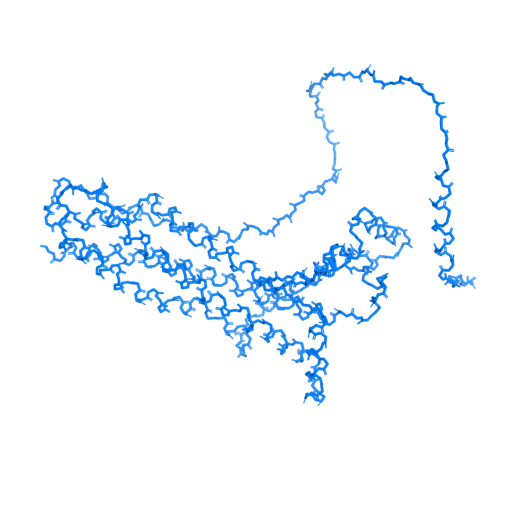.820 3.714 11.736 1.00 87.25 145 SER A CA 1
ATOM 1094 C C . SER A 1 145 ? -23.424 2.373 12.163 1.00 87.25 145 SER A C 1
ATOM 1096 O O . SER A 1 145 ? -24.402 1.931 11.559 1.00 87.25 145 SER A O 1
ATOM 1098 N N . ILE A 1 146 ? -22.926 1.775 13.252 1.00 87.62 146 ILE A N 1
ATOM 1099 C CA . ILE A 1 146 ? -23.492 0.570 13.881 1.00 87.62 146 ILE A CA 1
ATOM 1100 C C . ILE A 1 146 ? -24.945 0.826 14.282 1.00 87.62 146 ILE A C 1
ATOM 1102 O O . ILE A 1 146 ? -25.851 0.087 13.884 1.00 87.62 146 ILE A O 1
ATOM 1106 N N . GLY A 1 147 ? -25.196 1.908 15.021 1.00 86.81 147 GLY A N 1
ATOM 1107 C CA . GLY A 1 147 ? -26.538 2.267 15.473 1.00 86.81 147 GLY A CA 1
ATOM 1108 C C . GLY A 1 147 ? -27.505 2.585 14.327 1.00 86.81 147 GLY A C 1
ATOM 1109 O O . GLY A 1 147 ? -28.709 2.346 14.438 1.00 86.81 147 GLY A O 1
ATOM 1110 N N . TRP A 1 148 ? -27.021 3.129 13.210 1.00 88.06 148 TRP A N 1
ATOM 1111 C CA . TRP A 1 148 ? -27.830 3.332 12.007 1.00 88.06 148 TRP A CA 1
ATOM 1112 C C . TRP A 1 148 ? -28.138 2.012 11.287 1.00 88.06 148 TRP A C 1
ATOM 1114 O O . TRP A 1 148 ? -29.304 1.742 10.998 1.00 88.06 148 TRP A O 1
ATOM 1124 N N . MET A 1 149 ? -27.136 1.153 11.080 1.00 87.19 149 MET A N 1
ATOM 1125 C CA . MET A 1 149 ? -27.299 -0.145 10.416 1.00 87.19 149 MET A CA 1
ATOM 1126 C C . MET A 1 149 ? -28.228 -1.085 11.184 1.00 87.19 149 MET A C 1
ATOM 1128 O O . MET A 1 149 ? -29.115 -1.679 10.580 1.00 87.19 149 MET A O 1
ATOM 1132 N N . ARG A 1 150 ? -28.107 -1.168 12.516 1.00 86.88 150 ARG A N 1
ATOM 1133 C CA . ARG A 1 150 ? -29.027 -1.957 13.360 1.00 86.88 150 ARG A CA 1
ATOM 1134 C C . ARG A 1 150 ? -30.483 -1.505 13.225 1.00 86.88 150 ARG A C 1
ATOM 1136 O O . ARG A 1 150 ? -31.391 -2.330 13.277 1.00 86.88 150 ARG A O 1
ATOM 1143 N N . ARG A 1 151 ? -30.718 -0.200 13.033 1.00 87.25 151 ARG A N 1
ATOM 1144 C CA . ARG A 1 151 ? -32.065 0.343 12.785 1.00 87.25 151 ARG A CA 1
ATOM 1145 C C . ARG A 1 151 ? -32.587 -0.000 11.391 1.00 87.25 151 ARG A C 1
ATOM 1147 O O . ARG A 1 151 ? -33.791 -0.172 11.241 1.00 87.25 151 ARG A O 1
ATOM 1154 N N . GLN A 1 152 ? -31.711 -0.091 10.390 1.00 85.50 152 GLN A N 1
ATOM 1155 C CA . GLN A 1 152 ? -32.086 -0.486 9.029 1.00 85.50 152 GLN A CA 1
ATOM 1156 C C . GLN A 1 152 ? -32.330 -1.994 8.895 1.00 85.50 152 GLN A C 1
ATOM 1158 O O . GLN A 1 152 ? -33.270 -2.410 8.223 1.00 85.50 152 GLN A O 1
ATOM 1163 N N . LEU A 1 153 ? -31.498 -2.805 9.544 1.00 79.62 153 LEU A N 1
ATOM 1164 C CA . LEU A 1 153 ? -31.521 -4.263 9.487 1.00 79.62 153 LEU A CA 1
ATOM 1165 C C . LEU A 1 153 ? -32.044 -4.841 10.806 1.00 79.62 153 LEU A C 1
ATOM 1167 O O . LEU A 1 153 ? -31.328 -5.532 11.532 1.00 79.62 153 LEU A O 1
ATOM 1171 N N . SER A 1 154 ? -33.299 -4.537 11.142 1.00 75.62 154 SER A N 1
ATOM 1172 C CA . SER A 1 154 ? -33.909 -5.022 12.383 1.00 75.62 154 SER A CA 1
ATOM 1173 C C . SER A 1 154 ? -33.893 -6.557 12.435 1.00 75.62 154 SER A C 1
ATOM 1175 O O . SER A 1 154 ? -34.555 -7.205 11.624 1.00 75.62 154 SER A O 1
ATOM 1177 N N . GLY A 1 155 ? -33.158 -7.130 13.392 1.00 74.62 155 GLY A N 1
ATOM 1178 C CA . GLY A 1 155 ? -33.028 -8.582 13.570 1.00 74.62 155 GLY A CA 1
ATOM 1179 C C . GLY A 1 155 ? -31.859 -9.235 12.824 1.00 74.62 155 GLY A C 1
ATOM 1180 O O . GLY A 1 155 ? -31.758 -10.459 12.848 1.00 74.62 155 GLY A O 1
ATOM 1181 N N . ALA A 1 156 ? -30.985 -8.460 12.173 1.00 74.44 156 ALA A N 1
ATOM 1182 C CA . ALA A 1 156 ? -29.733 -8.988 11.637 1.00 74.44 156 ALA A CA 1
ATOM 1183 C C . ALA A 1 156 ? -28.750 -9.373 12.750 1.00 74.44 156 ALA A C 1
ATOM 1185 O O . ALA A 1 156 ? -28.736 -8.768 13.824 1.00 74.44 156 ALA A O 1
ATOM 1186 N N . ASP A 1 157 ? -27.913 -10.365 12.450 1.00 81.38 157 ASP A N 1
ATOM 1187 C CA . ASP A 1 157 ? -26.814 -10.785 13.312 1.00 81.38 157 ASP A CA 1
ATOM 1188 C C . ASP A 1 157 ? -25.783 -9.656 13.487 1.00 81.38 157 ASP A C 1
ATOM 1190 O O . ASP A 1 157 ? -25.529 -8.861 12.577 1.00 81.38 157 ASP A O 1
ATOM 1194 N N . GLU A 1 158 ? -25.170 -9.596 14.663 1.00 79.31 158 GLU A N 1
ATOM 1195 C CA . GLU A 1 158 ? -24.189 -8.578 15.028 1.00 79.31 158 GLU A CA 1
ATOM 1196 C C . GLU A 1 158 ? -22.960 -8.634 14.112 1.00 79.31 158 GLU A C 1
ATOM 1198 O O . GLU A 1 158 ? -22.499 -7.605 13.613 1.00 79.31 158 GLU A O 1
ATOM 1203 N N . ALA A 1 159 ? -22.504 -9.845 13.781 1.00 79.31 159 ALA A N 1
ATOM 1204 C CA . ALA A 1 159 ? -21.404 -10.056 12.847 1.00 79.31 159 ALA A CA 1
ATOM 1205 C C . ALA A 1 159 ? -21.706 -9.486 11.451 1.00 79.31 159 ALA A C 1
ATOM 1207 O O . ALA A 1 159 ? -20.818 -8.937 10.797 1.00 79.31 159 ALA A O 1
ATOM 1208 N N . LEU A 1 160 ? -22.963 -9.563 11.001 1.00 79.62 160 LEU A N 1
ATOM 1209 C CA . LEU A 1 160 ? -23.386 -9.029 9.706 1.00 79.62 160 LEU A CA 1
ATOM 1210 C C . LEU A 1 160 ? -23.312 -7.498 9.692 1.00 79.62 160 LEU A C 1
ATOM 1212 O O . LEU A 1 160 ? -22.810 -6.915 8.729 1.00 79.62 160 LEU A O 1
ATOM 1216 N N . VAL A 1 161 ? -23.751 -6.844 10.772 1.00 83.69 161 VAL A N 1
ATOM 1217 C CA . VAL A 1 161 ? -23.651 -5.383 10.922 1.00 83.69 161 VAL A CA 1
ATOM 1218 C C . VAL A 1 161 ? -22.188 -4.934 10.929 1.00 83.69 161 VAL A C 1
ATOM 1220 O O . VAL A 1 161 ? -21.820 -4.033 10.173 1.00 83.69 161 VAL A O 1
ATOM 1223 N N . GLN A 1 162 ? -21.345 -5.588 11.730 1.00 83.69 162 GLN A N 1
ATOM 1224 C CA . GLN A 1 162 ? -19.916 -5.278 11.823 1.00 83.69 162 GLN A CA 1
ATOM 1225 C C . GLN A 1 162 ? -19.199 -5.466 10.480 1.00 83.69 162 GLN A C 1
ATOM 1227 O O . GLN A 1 162 ? -18.432 -4.598 10.061 1.00 83.69 162 GLN A O 1
ATOM 1232 N N . ASN A 1 163 ? -19.479 -6.565 9.772 1.00 82.75 163 ASN A N 1
ATOM 1233 C CA . ASN A 1 163 ? -18.890 -6.844 8.462 1.00 82.75 163 ASN A CA 1
ATOM 1234 C C . ASN A 1 163 ? -19.307 -5.812 7.416 1.00 82.75 163 ASN A C 1
ATOM 1236 O O . ASN A 1 163 ? -18.470 -5.369 6.632 1.00 82.75 163 ASN A O 1
ATOM 1240 N N . HIS A 1 164 ? -20.568 -5.374 7.435 1.00 84.44 164 HIS A N 1
ATOM 1241 C CA . HIS A 1 164 ? -21.019 -4.327 6.527 1.00 84.44 164 HIS A CA 1
ATOM 1242 C C . HIS A 1 164 ? -20.257 -3.017 6.755 1.00 84.44 164 HIS A C 1
ATOM 1244 O O . HIS A 1 164 ? -19.823 -2.370 5.806 1.00 84.44 164 HIS A O 1
ATOM 1250 N N . ILE A 1 165 ? -20.051 -2.626 8.011 1.00 87.69 165 ILE A N 1
ATOM 1251 C CA . ILE A 1 165 ? -19.341 -1.381 8.332 1.00 87.69 165 ILE A CA 1
ATOM 1252 C C . ILE A 1 165 ? -17.857 -1.507 8.001 1.00 87.69 165 ILE A C 1
ATOM 1254 O O . ILE A 1 165 ? -17.295 -0.591 7.407 1.00 87.69 165 ILE A O 1
ATOM 1258 N N . CYS A 1 166 ? -17.246 -2.654 8.298 1.00 88.06 166 CYS A N 1
ATOM 1259 C CA . CYS A 1 166 ? -15.894 -2.984 7.854 1.00 88.06 166 CYS A CA 1
ATOM 1260 C C . CYS A 1 166 ? -15.756 -2.805 6.332 1.00 88.06 166 CYS A C 1
ATOM 1262 O O . CYS A 1 166 ? -14.859 -2.102 5.869 1.00 88.06 166 CYS A O 1
ATOM 1264 N N . GLN A 1 167 ? -16.700 -3.343 5.554 1.00 85.62 167 GLN A N 1
ATOM 1265 C CA . GLN A 1 167 ? -16.725 -3.178 4.104 1.00 85.62 167 GLN A CA 1
ATOM 1266 C C . GLN A 1 167 ? -16.830 -1.705 3.689 1.00 85.62 167 GLN A C 1
ATOM 1268 O O . GLN A 1 167 ? -16.079 -1.278 2.817 1.00 85.62 167 GLN A O 1
ATOM 1273 N N . GLN A 1 168 ? -17.704 -0.908 4.312 1.00 86.19 168 GLN A N 1
ATOM 1274 C CA . GLN A 1 168 ? -17.818 0.528 4.012 1.00 86.19 168 GLN A CA 1
ATOM 1275 C C . GLN A 1 168 ? -16.515 1.290 4.291 1.00 86.19 168 GLN A C 1
ATOM 1277 O O . GLN A 1 168 ? -16.099 2.126 3.488 1.00 86.19 168 GLN A O 1
ATOM 1282 N N . LEU A 1 169 ? -15.841 0.980 5.402 1.00 87.50 169 LEU A N 1
ATOM 1283 C CA . LEU A 1 169 ? -14.550 1.582 5.738 1.00 87.50 169 LEU A CA 1
ATOM 1284 C C . LEU A 1 169 ? -13.491 1.227 4.692 1.00 87.50 169 LEU A C 1
ATOM 1286 O O . LEU A 1 169 ? -12.788 2.106 4.194 1.00 87.50 169 LEU A O 1
ATOM 1290 N N . LEU A 1 170 ? -13.419 -0.042 4.302 1.00 87.25 170 LEU A N 1
ATOM 1291 C CA . LEU A 1 170 ? -12.483 -0.518 3.291 1.00 87.25 170 LEU A CA 1
ATOM 1292 C C . LEU A 1 170 ? -12.757 0.087 1.907 1.00 87.25 170 LEU A C 1
ATOM 1294 O O . LEU A 1 170 ? -11.819 0.533 1.246 1.00 87.25 170 LEU A O 1
ATOM 1298 N N . LEU A 1 171 ? -14.029 0.206 1.508 1.00 86.62 171 LEU A N 1
ATOM 1299 C CA . LEU A 1 171 ? -14.451 0.878 0.271 1.00 86.62 171 LEU A CA 1
ATOM 1300 C C . LEU A 1 171 ? -14.005 2.352 0.216 1.00 86.62 171 LEU A C 1
ATOM 1302 O O . LEU A 1 171 ? -13.829 2.890 -0.874 1.00 86.62 171 LEU A O 1
ATOM 1306 N N . SER A 1 172 ? -13.805 3.005 1.366 1.00 84.75 172 SER A N 1
ATOM 1307 C CA . SER A 1 172 ? -13.309 4.387 1.427 1.00 84.75 172 SER A CA 1
ATOM 1308 C C . SER A 1 172 ? -11.788 4.514 1.270 1.00 84.75 172 SER A C 1
ATOM 1310 O O . SER A 1 172 ? -11.298 5.577 0.894 1.00 84.75 172 SER A O 1
ATOM 1312 N N . ILE A 1 173 ? -11.040 3.440 1.541 1.00 87.06 173 ILE A N 1
ATOM 1313 C CA . ILE A 1 173 ? -9.571 3.443 1.569 1.00 87.06 173 ILE A CA 1
ATOM 1314 C C . ILE A 1 173 ? -8.996 2.853 0.289 1.00 87.06 173 ILE A C 1
ATOM 1316 O O . ILE A 1 173 ? -8.091 3.428 -0.311 1.00 87.06 173 ILE A O 1
ATOM 1320 N N . TYR A 1 174 ? -9.515 1.713 -0.151 1.00 86.75 174 TYR A N 1
ATOM 1321 C CA . TYR A 1 174 ? -8.910 0.968 -1.242 1.00 86.75 174 TYR A CA 1
ATOM 1322 C C . TYR A 1 174 ? -8.854 1.674 -2.609 1.00 86.75 174 TYR A C 1
ATOM 1324 O O . TYR A 1 174 ? -7.891 1.418 -3.330 1.00 86.75 174 TYR A O 1
ATOM 1332 N N . PRO A 1 175 ? -9.757 2.604 -2.983 1.00 88.62 175 PRO A N 1
ATOM 1333 C CA . PRO A 1 175 ? -9.568 3.406 -4.197 1.00 88.62 175 PRO A CA 1
ATOM 1334 C C . PRO A 1 175 ? -8.233 4.174 -4.230 1.00 88.62 175 PRO A C 1
ATOM 1336 O O . PRO A 1 175 ? -7.715 4.480 -5.303 1.00 88.62 175 PRO A O 1
ATOM 1339 N N . LEU A 1 176 ? -7.635 4.455 -3.065 1.00 89.62 176 LEU A N 1
ATOM 1340 C CA . LEU A 1 176 ? -6.306 5.061 -2.982 1.00 89.62 176 LEU A CA 1
ATOM 1341 C C . LEU A 1 176 ? -5.205 4.114 -3.477 1.00 89.62 176 LEU A C 1
ATOM 1343 O O . LEU A 1 176 ? -4.199 4.587 -3.995 1.00 89.62 176 LEU A O 1
ATOM 1347 N N . PHE A 1 177 ? -5.381 2.792 -3.370 1.00 91.00 177 PHE A N 1
ATOM 1348 C CA . PHE A 1 177 ? -4.400 1.820 -3.865 1.00 91.00 177 PHE A CA 1
ATOM 1349 C C . PHE A 1 177 ? -4.307 1.912 -5.386 1.00 91.00 177 PHE A C 1
ATOM 1351 O O . PHE A 1 177 ? -3.207 2.036 -5.923 1.00 91.00 177 PHE A O 1
ATOM 1358 N N . ASP A 1 178 ? -5.462 1.933 -6.061 1.00 90.38 178 ASP A N 1
ATOM 1359 C CA . ASP A 1 178 ? -5.553 2.110 -7.511 1.00 90.38 178 ASP A CA 1
ATOM 1360 C C . ASP A 1 178 ? -4.867 3.411 -7.928 1.00 90.38 178 ASP A C 1
ATOM 1362 O O . ASP A 1 178 ? -4.008 3.415 -8.812 1.00 90.38 178 ASP A O 1
ATOM 1366 N N . GLN A 1 179 ? -5.204 4.515 -7.254 1.00 92.81 179 GLN A N 1
ATOM 1367 C CA . GLN A 1 179 ? -4.611 5.819 -7.525 1.00 92.81 179 GLN A CA 1
ATOM 1368 C C . GLN A 1 179 ? -3.083 5.784 -7.377 1.00 92.81 179 GLN A C 1
ATOM 1370 O O . GLN A 1 179 ? -2.363 6.171 -8.300 1.00 92.81 179 GLN A O 1
ATOM 1375 N N . TYR A 1 180 ? -2.568 5.301 -6.244 1.00 94.88 180 TYR A N 1
ATOM 1376 C CA . TYR A 1 180 ? -1.131 5.294 -5.983 1.00 94.88 180 TYR A CA 1
ATOM 1377 C C . TYR A 1 180 ? -0.373 4.341 -6.917 1.00 94.88 180 TYR A C 1
ATOM 1379 O O . TYR A 1 180 ? 0.748 4.660 -7.313 1.00 94.88 180 TYR A O 1
ATOM 1387 N N . ALA A 1 181 ? -0.972 3.218 -7.324 1.00 94.50 181 ALA A N 1
ATOM 1388 C CA . ALA A 1 181 ? -0.382 2.304 -8.301 1.00 94.50 181 ALA A CA 1
ATOM 1389 C C . ALA A 1 181 ? -0.258 2.961 -9.687 1.00 94.50 181 ALA A C 1
ATOM 1391 O O . ALA A 1 181 ? 0.786 2.867 -10.339 1.00 94.50 181 ALA A O 1
ATOM 1392 N N . HIS A 1 182 ? -1.284 3.702 -10.121 1.00 94.62 182 HIS A N 1
ATOM 1393 C CA . HIS A 1 182 ? -1.242 4.460 -11.375 1.00 94.62 182 HIS A CA 1
ATOM 1394 C C . HIS A 1 182 ? -0.212 5.592 -11.337 1.00 94.62 182 HIS A C 1
ATOM 1396 O O . HIS A 1 182 ? 0.488 5.821 -12.329 1.00 94.62 182 HIS A O 1
ATOM 1402 N N . GLU A 1 183 ? -0.104 6.293 -10.210 1.00 96.31 183 GLU A N 1
ATOM 1403 C CA . GLU A 1 183 ? 0.917 7.321 -10.001 1.00 96.31 183 GLU A CA 1
ATOM 1404 C C . GLU A 1 183 ? 2.327 6.716 -10.032 1.00 96.31 183 GLU A C 1
ATOM 1406 O O . GLU A 1 183 ? 3.202 7.261 -10.704 1.00 96.31 183 GLU A O 1
ATOM 1411 N N . CYS A 1 184 ? 2.529 5.551 -9.406 1.00 97.12 184 CYS A N 1
ATOM 1412 C CA . CYS A 1 184 ? 3.788 4.807 -9.451 1.00 97.12 184 CYS A CA 1
ATOM 1413 C C . CYS A 1 184 ? 4.173 4.425 -10.885 1.00 97.12 184 CYS A C 1
ATOM 1415 O O . CYS A 1 184 ? 5.271 4.750 -11.337 1.00 97.12 184 CYS A O 1
ATOM 1417 N N . LEU A 1 185 ? 3.268 3.783 -11.635 1.00 97.25 185 LEU A N 1
ATOM 1418 C CA . LEU A 1 185 ? 3.535 3.412 -13.027 1.00 97.25 185 LEU A CA 1
ATOM 1419 C C . LEU A 1 185 ? 3.835 4.642 -13.887 1.00 97.25 185 LEU A C 1
ATOM 1421 O O . LEU A 1 185 ? 4.749 4.617 -14.707 1.00 97.25 185 LEU A O 1
ATOM 1425 N N . THR A 1 186 ? 3.089 5.730 -13.697 1.00 97.38 186 THR A N 1
ATOM 1426 C CA . THR A 1 186 ? 3.307 6.974 -14.444 1.00 97.38 186 THR A CA 1
ATOM 1427 C C . THR A 1 186 ? 4.683 7.565 -14.140 1.00 97.38 186 THR A C 1
ATOM 1429 O O . THR A 1 186 ? 5.399 7.929 -15.071 1.00 97.38 186 THR A O 1
ATOM 1432 N N . ALA A 1 187 ? 5.098 7.580 -12.871 1.00 97.31 187 ALA A N 1
ATOM 1433 C CA . ALA A 1 187 ? 6.427 8.034 -12.471 1.00 97.31 187 ALA A CA 1
ATOM 1434 C C . ALA A 1 187 ? 7.543 7.168 -13.077 1.00 97.31 187 ALA A C 1
ATOM 1436 O O . ALA A 1 187 ? 8.528 7.710 -13.575 1.00 97.31 187 ALA A O 1
ATOM 1437 N N . VAL A 1 188 ? 7.373 5.841 -13.100 1.00 97.06 188 VAL A N 1
ATOM 1438 C CA . VAL A 1 188 ? 8.324 4.916 -13.736 1.00 97.06 188 VAL A CA 1
ATOM 1439 C C . VAL A 1 188 ? 8.400 5.155 -15.246 1.00 97.06 188 VAL A C 1
ATOM 1441 O O . VAL A 1 188 ? 9.494 5.277 -15.791 1.00 97.06 188 VAL A O 1
ATOM 1444 N N . VAL A 1 189 ? 7.261 5.283 -15.932 1.00 96.12 189 VAL A N 1
ATOM 1445 C CA . VAL A 1 189 ? 7.225 5.593 -17.371 1.00 96.12 189 VAL A CA 1
ATOM 1446 C C . VAL A 1 189 ? 7.937 6.914 -17.656 1.00 96.12 189 VAL A C 1
ATOM 1448 O O . VAL A 1 189 ? 8.768 6.977 -18.560 1.00 96.12 189 VAL A O 1
ATOM 1451 N N . ASP A 1 190 ? 7.667 7.963 -16.882 1.00 94.81 190 ASP A N 1
ATOM 1452 C CA . ASP A 1 190 ? 8.306 9.266 -17.073 1.00 94.81 190 ASP A CA 1
ATOM 1453 C C . ASP A 1 190 ? 9.803 9.243 -16.754 1.00 94.81 190 ASP A C 1
ATOM 1455 O O . ASP A 1 190 ? 10.577 9.921 -17.431 1.00 94.81 190 ASP A O 1
ATOM 1459 N N . LEU A 1 191 ? 10.228 8.448 -15.771 1.00 93.56 191 LEU A N 1
ATOM 1460 C CA . LEU A 1 191 ? 11.637 8.213 -15.479 1.00 93.56 191 LEU A CA 1
ATOM 1461 C C . LEU A 1 191 ? 12.350 7.579 -16.677 1.00 93.56 191 LEU A C 1
ATOM 1463 O O . LEU A 1 191 ? 13.390 8.080 -17.105 1.00 93.56 191 LEU A O 1
ATOM 1467 N N . LEU A 1 192 ? 11.767 6.524 -17.250 1.00 91.88 192 LEU A N 1
ATOM 1468 C CA . LEU A 1 192 ? 12.327 5.848 -18.418 1.00 91.88 192 LEU A CA 1
ATOM 1469 C C . LEU A 1 192 ? 12.353 6.767 -19.643 1.00 91.88 192 LEU A C 1
ATOM 1471 O O . LEU A 1 192 ? 13.367 6.846 -20.332 1.00 91.88 192 LEU A O 1
ATOM 1475 N N . ARG A 1 193 ? 11.274 7.520 -19.885 1.00 89.75 193 ARG A N 1
ATOM 1476 C CA . ARG A 1 193 ? 11.205 8.498 -20.980 1.00 89.75 193 ARG A CA 1
ATOM 1477 C C . ARG A 1 193 ? 12.277 9.572 -20.849 1.00 89.75 193 ARG A C 1
ATOM 1479 O O . ARG A 1 193 ? 12.928 9.886 -21.836 1.00 89.75 193 ARG A O 1
ATOM 1486 N N . LYS A 1 194 ? 12.464 10.134 -19.651 1.00 86.00 194 LYS A N 1
ATOM 1487 C CA . LYS A 1 194 ? 13.488 11.159 -19.402 1.00 86.00 194 LYS A CA 1
ATOM 1488 C C . LYS A 1 194 ? 14.893 10.605 -19.566 1.00 86.00 194 LYS A C 1
ATOM 1490 O O . LYS A 1 194 ? 15.701 11.266 -20.195 1.00 86.00 194 LYS A O 1
ATOM 1495 N N . GLY A 1 195 ? 15.168 9.404 -19.063 1.00 81.75 195 GLY A N 1
ATOM 1496 C CA . GLY A 1 195 ? 16.487 8.790 -19.214 1.00 81.75 195 GLY A CA 1
ATOM 1497 C C . GLY A 1 195 ? 16.854 8.479 -20.666 1.00 81.75 195 GLY A C 1
ATOM 1498 O O . GLY A 1 195 ? 18.008 8.619 -21.044 1.00 81.75 195 GLY A O 1
ATOM 1499 N N . VAL A 1 196 ? 15.868 8.144 -21.504 1.00 77.62 196 VAL A N 1
ATOM 1500 C CA . VAL A 1 196 ? 16.047 7.984 -22.960 1.00 77.62 196 VAL A CA 1
ATOM 1501 C C . VAL A 1 196 ? 16.161 9.331 -23.694 1.00 77.62 196 VAL A C 1
ATOM 1503 O O . VAL A 1 196 ? 16.633 9.381 -24.822 1.00 77.62 196 VAL A O 1
ATOM 1506 N N . LEU A 1 197 ? 15.733 10.434 -23.083 1.00 73.00 197 LEU A N 1
ATOM 1507 C CA . LEU A 1 197 ? 15.870 11.786 -23.637 1.00 73.00 197 LEU A CA 1
ATOM 1508 C C . LEU A 1 197 ? 17.114 12.525 -23.118 1.00 73.00 197 LEU A C 1
ATOM 1510 O O . LEU A 1 197 ? 17.425 13.602 -23.618 1.00 73.00 197 LEU A O 1
ATOM 1514 N N . ASP A 1 198 ? 17.799 11.994 -22.104 1.00 70.12 198 ASP A N 1
ATOM 1515 C CA . ASP A 1 198 ? 18.971 12.631 -21.507 1.00 70.12 198 ASP A CA 1
ATOM 1516 C C . ASP A 1 198 ? 20.209 12.379 -22.381 1.00 70.12 198 ASP A C 1
ATOM 1518 O O . ASP A 1 198 ? 20.812 11.302 -22.386 1.00 70.12 198 ASP A O 1
ATOM 1522 N N . HIS A 1 199 ? 20.528 13.390 -23.188 1.00 53.88 199 HIS A N 1
ATOM 1523 C CA . HIS A 1 199 ? 21.473 13.337 -24.300 1.00 53.88 199 HIS A CA 1
ATOM 1524 C C . HIS A 1 199 ? 22.944 13.150 -23.892 1.00 53.88 199 HIS A C 1
ATOM 1526 O O . HIS A 1 199 ? 23.748 12.801 -24.749 1.00 53.88 199 HIS A O 1
ATOM 1532 N N . ASP A 1 200 ? 23.317 13.346 -22.624 1.00 50.88 200 ASP A N 1
ATOM 1533 C CA . ASP A 1 200 ? 24.727 13.310 -22.196 1.00 50.88 200 ASP A CA 1
ATOM 1534 C C . ASP A 1 200 ? 25.265 11.883 -21.951 1.00 50.88 200 ASP A C 1
ATOM 1536 O O . ASP A 1 200 ? 26.477 11.659 -21.977 1.00 50.88 200 ASP A O 1
ATOM 1540 N N . ALA A 1 201 ? 24.384 10.897 -21.739 1.00 51.31 201 ALA A N 1
ATOM 1541 C CA . ALA A 1 201 ? 24.762 9.488 -21.551 1.00 51.31 201 ALA A CA 1
ATOM 1542 C C . ALA A 1 201 ? 24.845 8.690 -22.869 1.00 51.31 201 ALA A C 1
ATOM 1544 O O . ALA A 1 201 ? 25.235 7.521 -22.876 1.00 51.31 201 ALA A O 1
ATOM 1545 N N . PHE A 1 202 ? 24.482 9.315 -23.987 1.00 53.22 202 PHE A N 1
ATOM 1546 C CA . PHE A 1 202 ? 24.348 8.685 -25.291 1.00 53.22 202 PHE A CA 1
ATOM 1547 C C . PHE A 1 202 ? 25.135 9.501 -26.324 1.00 53.22 202 PHE A C 1
ATOM 1549 O O . PHE A 1 202 ? 25.229 10.717 -26.224 1.00 53.22 202 PHE A O 1
ATOM 1556 N N . ASP A 1 203 ? 25.769 8.824 -27.282 1.00 50.09 203 ASP A N 1
ATOM 1557 C CA . ASP A 1 203 ? 26.671 9.428 -28.277 1.00 50.09 203 ASP A CA 1
ATOM 1558 C C . ASP A 1 203 ? 26.057 10.716 -28.895 1.00 50.09 203 ASP A C 1
ATOM 1560 O O . ASP A 1 203 ? 24.861 10.707 -29.211 1.00 50.09 203 ASP A O 1
ATOM 1564 N N . PRO A 1 204 ? 26.820 11.813 -29.118 1.00 50.88 204 PRO A N 1
ATOM 1565 C CA . PRO A 1 204 ? 26.350 13.097 -29.681 1.00 50.88 204 PRO A CA 1
ATOM 1566 C C . PRO A 1 204 ? 25.634 13.041 -31.048 1.00 50.88 204 PRO A C 1
ATOM 1568 O O . PRO A 1 204 ? 25.315 14.077 -31.629 1.00 50.88 204 PRO A O 1
ATOM 1571 N N . THR A 1 205 ? 25.382 11.848 -31.582 1.00 50.62 205 THR A N 1
ATOM 1572 C CA . THR A 1 205 ? 24.630 11.590 -32.811 1.00 50.62 205 THR A CA 1
ATOM 1573 C C . THR A 1 205 ? 23.235 11.005 -32.579 1.00 50.62 205 THR A C 1
ATOM 1575 O O . THR A 1 205 ? 22.626 10.579 -33.557 1.00 50.62 205 THR A O 1
ATOM 1578 N N . TRP A 1 206 ? 22.694 11.019 -31.347 1.00 61.31 206 TRP A N 1
ATOM 1579 C CA . TRP A 1 206 ? 21.297 10.635 -31.094 1.00 61.31 206 TRP A CA 1
ATOM 1580 C C . TRP A 1 206 ? 20.335 11.539 -31.881 1.00 61.31 206 TRP A C 1
ATOM 1582 O O . TRP A 1 206 ? 19.955 12.628 -31.447 1.00 61.31 206 TRP A O 1
ATOM 1592 N N . ALA A 1 207 ? 19.968 11.098 -33.082 1.00 57.78 207 ALA A N 1
ATOM 1593 C CA . ALA A 1 207 ? 19.022 11.784 -33.939 1.00 57.78 207 ALA A CA 1
ATOM 1594 C C . ALA A 1 207 ? 17.612 11.667 -33.340 1.00 57.78 207 ALA A C 1
ATOM 1596 O O . ALA A 1 207 ? 17.263 10.647 -32.746 1.00 57.78 207 ALA A O 1
ATOM 1597 N N . MET A 1 208 ? 16.787 12.703 -33.525 1.00 59.66 208 MET A N 1
ATOM 1598 C CA . MET A 1 208 ? 15.379 12.725 -33.089 1.00 59.66 208 MET A CA 1
ATOM 1599 C C . MET A 1 208 ? 14.623 11.440 -33.479 1.00 59.66 208 MET A C 1
ATOM 1601 O O . MET A 1 208 ? 13.874 10.901 -32.666 1.00 59.66 208 MET A O 1
ATOM 1605 N N . ASP A 1 209 ? 14.874 10.911 -34.681 1.00 61.47 209 ASP A N 1
ATOM 1606 C CA . ASP A 1 209 ? 14.200 9.723 -35.218 1.00 61.47 209 ASP A CA 1
ATOM 1607 C C . ASP A 1 209 ? 14.500 8.438 -34.416 1.00 61.47 209 ASP A C 1
ATOM 1609 O O . ASP A 1 209 ? 13.585 7.662 -34.137 1.00 61.47 209 ASP A O 1
ATOM 1613 N N . ASP A 1 210 ? 15.738 8.245 -33.948 1.00 69.88 210 ASP A N 1
ATOM 1614 C CA . ASP A 1 210 ? 16.146 7.048 -33.192 1.00 69.88 210 ASP A CA 1
ATOM 1615 C C . ASP A 1 210 ? 15.555 7.039 -31.767 1.00 69.88 210 ASP A C 1
ATOM 1617 O O . ASP A 1 210 ? 15.258 5.987 -31.196 1.00 69.88 210 ASP A O 1
ATOM 1621 N N . CYS A 1 211 ? 15.338 8.219 -31.175 1.00 74.00 211 CYS A N 1
ATOM 1622 C CA . CYS A 1 211 ? 14.672 8.353 -29.876 1.00 74.00 211 CYS A CA 1
ATOM 1623 C C . CYS A 1 211 ? 13.184 7.974 -29.962 1.00 74.00 211 CYS A C 1
ATOM 1625 O O . CYS A 1 211 ? 12.647 7.315 -29.067 1.00 74.00 211 CYS A O 1
ATOM 1627 N N . HIS A 1 212 ? 12.514 8.337 -31.060 1.00 81.00 212 HIS A N 1
ATOM 1628 C CA . HIS A 1 212 ? 11.097 8.034 -31.257 1.00 81.00 212 HIS A CA 1
ATOM 1629 C C . HIS A 1 212 ? 10.811 6.529 -31.323 1.00 81.00 212 HIS A C 1
ATOM 1631 O O . HIS A 1 212 ? 9.795 6.095 -30.779 1.00 81.00 212 HIS A O 1
ATOM 1637 N N . GLU A 1 213 ? 11.705 5.726 -31.910 1.00 84.88 213 GLU A N 1
ATOM 1638 C CA . GLU A 1 213 ? 11.556 4.264 -31.948 1.00 84.88 213 GLU A CA 1
ATOM 1639 C C . GLU A 1 213 ? 11.567 3.662 -30.531 1.00 84.88 213 GLU A C 1
ATOM 1641 O O . GLU A 1 213 ? 10.650 2.927 -30.160 1.00 84.88 213 GLU A O 1
ATOM 1646 N N . VAL A 1 214 ? 12.536 4.043 -29.693 1.00 87.69 214 VAL A N 1
ATOM 1647 C CA . VAL A 1 214 ? 12.631 3.570 -28.298 1.00 87.69 214 VAL A CA 1
ATOM 1648 C C . VAL A 1 214 ? 11.440 4.051 -27.466 1.00 87.69 214 VAL A C 1
ATOM 1650 O O . VAL A 1 214 ? 10.835 3.269 -26.731 1.00 87.69 214 VAL A O 1
ATOM 1653 N N . LEU A 1 215 ? 11.059 5.325 -27.604 1.00 89.69 215 LEU A N 1
ATOM 1654 C CA . LEU A 1 215 ? 9.901 5.881 -26.906 1.00 89.69 215 LEU A CA 1
ATOM 1655 C C . LEU A 1 215 ? 8.600 5.183 -27.311 1.00 89.69 215 LEU A C 1
ATOM 1657 O O . LEU A 1 215 ? 7.754 4.950 -26.450 1.00 89.69 215 LEU A O 1
ATOM 1661 N N . SER A 1 216 ? 8.437 4.820 -28.587 1.00 90.81 216 SER A N 1
ATOM 1662 C CA . SER A 1 216 ? 7.246 4.103 -29.055 1.00 90.81 216 SER A CA 1
ATOM 1663 C C . SER A 1 216 ? 7.094 2.742 -28.370 1.00 90.81 216 SER A C 1
ATOM 1665 O O . SER A 1 216 ? 6.006 2.433 -27.886 1.00 90.81 216 SER A O 1
ATOM 1667 N N . ILE A 1 217 ? 8.196 2.001 -28.204 1.00 93.00 217 ILE A N 1
ATOM 1668 C CA . ILE A 1 217 ? 8.224 0.715 -27.496 1.00 93.00 217 ILE A CA 1
ATOM 1669 C C . ILE A 1 217 ? 7.858 0.905 -26.019 1.00 93.00 217 ILE A C 1
ATOM 1671 O O . ILE A 1 217 ? 7.015 0.180 -25.496 1.00 93.00 217 ILE A O 1
ATOM 1675 N N . ILE A 1 218 ? 8.439 1.903 -25.341 1.00 93.00 218 ILE A N 1
ATOM 1676 C CA . ILE A 1 218 ? 8.106 2.205 -23.936 1.00 93.00 218 ILE A CA 1
ATOM 1677 C C . ILE A 1 218 ? 6.611 2.509 -23.792 1.00 93.00 218 ILE A C 1
ATOM 1679 O O . ILE A 1 218 ? 5.954 2.002 -22.881 1.00 93.00 218 ILE A O 1
ATOM 1683 N N . MET A 1 219 ? 6.061 3.325 -24.694 1.00 93.75 219 MET A N 1
ATOM 1684 C CA . MET A 1 219 ? 4.654 3.712 -24.646 1.00 93.75 219 MET A CA 1
ATOM 1685 C C . MET A 1 219 ? 3.719 2.538 -24.937 1.00 93.75 219 MET A C 1
ATOM 1687 O O . MET A 1 219 ? 2.721 2.400 -24.232 1.00 93.75 219 MET A O 1
ATOM 1691 N N . GLU A 1 220 ? 4.044 1.674 -25.897 1.00 93.44 220 GLU A N 1
ATOM 1692 C CA . GLU A 1 220 ? 3.285 0.451 -26.180 1.00 93.44 220 GLU A CA 1
ATOM 1693 C C . GLU A 1 220 ? 3.206 -0.446 -24.939 1.00 93.44 220 GLU A C 1
ATOM 1695 O O . GLU A 1 220 ? 2.112 -0.768 -24.473 1.00 93.44 220 GLU A O 1
ATOM 1700 N N . GLN A 1 221 ? 4.352 -0.755 -24.323 1.00 95.38 221 GLN A N 1
ATOM 1701 C CA . GLN A 1 221 ? 4.387 -1.597 -23.123 1.00 95.38 221 GLN A CA 1
ATOM 1702 C C . GLN A 1 221 ? 3.698 -0.931 -21.920 1.00 95.38 221 GLN A C 1
ATOM 1704 O O . GLN A 1 221 ? 3.188 -1.618 -21.032 1.00 95.38 221 GLN A O 1
ATOM 1709 N N . SER A 1 222 ? 3.630 0.406 -21.884 1.00 93.69 222 SER A N 1
ATOM 1710 C CA . SER A 1 222 ? 2.945 1.129 -20.807 1.00 93.69 222 SER A CA 1
ATOM 1711 C C . SER A 1 222 ? 1.429 0.922 -20.827 1.00 93.69 222 SER A C 1
ATOM 1713 O O . SER A 1 222 ? 0.796 0.985 -19.775 1.00 93.69 222 SER A O 1
ATOM 1715 N N . VAL A 1 223 ? 0.837 0.660 -21.998 1.00 93.56 223 VAL A N 1
ATOM 1716 C CA . VAL A 1 223 ? -0.601 0.384 -22.124 1.00 93.56 223 VAL A CA 1
ATOM 1717 C C . VAL A 1 223 ? -0.931 -0.947 -21.453 1.00 93.56 223 VAL A C 1
ATOM 1719 O O . VAL A 1 223 ? -1.797 -0.986 -20.580 1.00 93.56 223 VAL A O 1
ATOM 1722 N N . ASP A 1 224 ? -0.180 -2.002 -21.775 1.00 92.56 224 ASP A N 1
ATOM 1723 C CA . ASP A 1 224 ? -0.290 -3.314 -21.127 1.00 92.56 224 ASP A CA 1
ATOM 1724 C C . ASP A 1 224 ? -0.100 -3.217 -19.608 1.00 92.56 224 ASP A C 1
ATOM 1726 O O . ASP A 1 224 ? -0.875 -3.785 -18.836 1.00 92.56 224 ASP A O 1
ATOM 1730 N N . ALA A 1 225 ? 0.912 -2.464 -19.166 1.00 94.50 225 ALA A N 1
ATOM 1731 C CA . ALA A 1 225 ? 1.198 -2.284 -17.747 1.00 94.50 225 ALA A CA 1
ATOM 1732 C C . ALA A 1 225 ? 0.049 -1.586 -17.003 1.00 94.50 225 ALA A C 1
ATOM 1734 O O . ALA A 1 225 ? -0.254 -1.958 -15.873 1.00 94.50 225 ALA A O 1
ATOM 1735 N N . ARG A 1 226 ? -0.642 -0.620 -17.628 1.00 93.81 226 ARG A N 1
ATOM 1736 C CA . ARG A 1 226 ? -1.824 0.036 -17.033 1.00 93.81 226 ARG A CA 1
ATOM 1737 C C . ARG A 1 226 ? -2.970 -0.948 -16.809 1.00 93.81 226 ARG A C 1
ATOM 1739 O O . ARG A 1 226 ? -3.590 -0.914 -15.751 1.00 93.81 226 ARG A O 1
ATOM 1746 N N . PHE A 1 227 ? -3.222 -1.852 -17.757 1.00 90.56 227 PHE A N 1
ATOM 1747 C CA . PHE A 1 227 ? -4.194 -2.931 -17.551 1.00 90.56 227 PHE A CA 1
ATOM 1748 C C . PHE A 1 227 ? -3.745 -3.896 -16.449 1.00 90.56 227 PHE A C 1
ATOM 1750 O O . PHE A 1 227 ? -4.561 -4.302 -15.624 1.00 90.56 227 PHE A O 1
ATOM 1757 N N . GLY A 1 228 ? -2.447 -4.208 -16.392 1.00 90.12 228 GLY A N 1
ATOM 1758 C CA . GLY A 1 228 ? -1.855 -4.988 -15.306 1.00 90.12 228 GLY A CA 1
ATOM 1759 C C . GLY A 1 228 ? -2.076 -4.355 -13.930 1.00 90.12 228 GLY A C 1
ATOM 1760 O O . GLY A 1 228 ? -2.455 -5.062 -13.000 1.00 90.12 228 GLY A O 1
ATOM 1761 N N . MET A 1 229 ? -1.923 -3.030 -13.808 1.00 91.62 229 MET A N 1
ATOM 1762 C CA . MET A 1 229 ? -2.142 -2.308 -12.546 1.00 91.62 229 MET A CA 1
ATOM 1763 C C . MET A 1 229 ? -3.568 -2.470 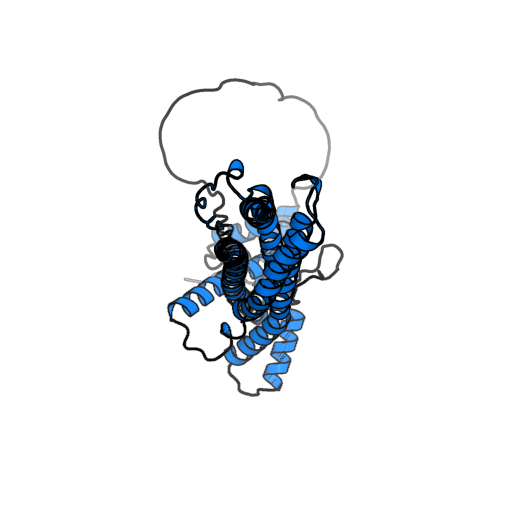-12.025 1.00 91.62 229 MET A C 1
ATOM 1765 O O . MET A 1 229 ? -3.738 -2.773 -10.851 1.00 91.62 229 MET A O 1
ATOM 1769 N N . LEU A 1 230 ? -4.576 -2.356 -12.896 1.00 84.19 230 LEU A N 1
ATOM 1770 C CA . LEU A 1 230 ? -5.981 -2.568 -12.518 1.00 84.19 230 LEU A CA 1
ATOM 1771 C C . LEU A 1 230 ? -6.241 -3.988 -11.989 1.00 84.19 230 LEU A C 1
ATOM 1773 O O . LEU A 1 230 ? -7.077 -4.182 -11.112 1.00 84.19 230 LEU A O 1
ATOM 1777 N N . GLY A 1 231 ? -5.532 -4.987 -12.523 1.00 81.62 231 GLY A N 1
ATOM 1778 C CA . GLY A 1 231 ? -5.603 -6.361 -12.025 1.00 81.62 231 GLY A CA 1
ATOM 1779 C C . GLY A 1 231 ? -4.873 -6.550 -10.693 1.00 81.62 231 GLY A C 1
ATOM 1780 O O . GLY A 1 231 ? -5.375 -7.239 -9.810 1.00 81.62 231 GLY A O 1
ATOM 1781 N N . ALA A 1 232 ? -3.709 -5.919 -10.528 1.00 83.31 232 ALA A N 1
ATOM 1782 C CA . ALA A 1 232 ? -2.886 -6.020 -9.323 1.00 83.31 232 ALA A CA 1
ATOM 1783 C C . ALA A 1 232 ? -3.557 -5.411 -8.084 1.00 83.31 232 ALA A C 1
ATOM 1785 O O . ALA A 1 232 ? -3.349 -5.887 -6.968 1.00 83.31 232 ALA A O 1
ATOM 1786 N N . THR A 1 233 ? -4.377 -4.383 -8.281 1.00 78.31 233 THR A N 1
ATOM 1787 C CA . THR A 1 233 ? -5.085 -3.687 -7.208 1.00 78.31 233 THR A CA 1
ATOM 1788 C C . THR A 1 233 ? -6.535 -4.143 -7.054 1.00 78.31 233 THR A C 1
ATOM 1790 O O . THR A 1 233 ? -7.281 -3.522 -6.314 1.00 78.31 233 THR A O 1
ATOM 1793 N N . SER A 1 234 ? -6.961 -5.249 -7.677 1.00 71.25 234 SER A N 1
ATOM 1794 C CA . SER A 1 234 ? -8.310 -5.813 -7.506 1.00 71.25 234 SER A CA 1
ATOM 1795 C C . SER A 1 234 ? -8.535 -6.311 -6.063 1.00 71.25 234 SER A C 1
ATOM 1797 O O . SER A 1 234 ? -8.353 -7.485 -5.734 1.00 71.25 234 SER A O 1
ATOM 1799 N N . TRP A 1 235 ? -8.958 -5.396 -5.192 1.00 64.50 235 TRP A N 1
ATOM 1800 C CA . TRP A 1 235 ? -9.213 -5.598 -3.764 1.00 64.50 235 TRP A CA 1
ATOM 1801 C C . TRP A 1 235 ? -10.670 -5.944 -3.455 1.00 64.50 235 TRP A C 1
ATOM 1803 O O . TRP A 1 235 ? -11.003 -6.138 -2.296 1.00 64.50 235 TRP A O 1
ATOM 1813 N N . LEU A 1 236 ? -11.560 -6.010 -4.449 1.00 56.09 236 LEU A N 1
ATOM 1814 C CA . LEU A 1 236 ? -12.971 -6.366 -4.229 1.00 56.09 236 LEU A CA 1
ATOM 1815 C C . LEU A 1 236 ? -13.142 -7.825 -3.764 1.00 56.09 236 LEU A C 1
ATOM 1817 O O . LEU A 1 236 ? -14.154 -8.175 -3.168 1.00 56.09 236 LEU A O 1
ATOM 1821 N N . THR A 1 237 ? -12.128 -8.655 -3.991 1.00 49.28 237 THR A N 1
ATOM 1822 C CA . THR A 1 237 ? -12.092 -10.098 -3.740 1.00 49.28 237 THR A CA 1
ATOM 1823 C C . THR A 1 237 ? -12.327 -10.475 -2.255 1.00 49.28 237 THR A C 1
ATOM 1825 O O . THR A 1 237 ? -13.220 -11.280 -2.013 1.00 49.28 237 THR A O 1
ATOM 1828 N N . PRO A 1 238 ? -11.645 -9.896 -1.232 1.00 47.69 238 PRO A N 1
ATOM 1829 C CA . PRO A 1 238 ? -11.726 -10.309 0.187 1.00 47.69 238 PRO A CA 1
ATOM 1830 C C . PRO A 1 238 ? -13.072 -10.115 0.870 1.00 47.69 238 PRO A C 1
ATOM 1832 O O . PRO A 1 238 ? -13.296 -10.669 1.943 1.00 47.69 238 PRO A O 1
ATOM 1835 N N . LEU A 1 239 ? -13.942 -9.303 0.271 1.00 49.34 239 LEU A N 1
ATOM 1836 C CA . LEU A 1 239 ? -15.253 -8.939 0.810 1.00 49.34 239 LEU A CA 1
ATOM 1837 C C . LEU A 1 239 ? -16.403 -9.535 -0.009 1.00 49.34 239 LEU A C 1
ATOM 1839 O O . LEU A 1 239 ? -17.564 -9.351 0.351 1.00 49.34 239 LEU A O 1
ATOM 1843 N N . MET A 1 240 ? -16.092 -10.214 -1.116 1.00 45.81 240 MET A N 1
ATOM 1844 C CA . MET A 1 240 ? -17.057 -11.010 -1.864 1.00 45.81 240 MET A CA 1
ATOM 1845 C C . MET A 1 240 ? -17.043 -12.448 -1.345 1.00 45.81 240 MET A C 1
ATOM 1847 O O . MET A 1 240 ? -16.012 -12.911 -0.860 1.00 45.81 240 MET A O 1
ATOM 1851 N N . ASP A 1 241 ? -18.187 -13.133 -1.446 1.00 43.41 241 ASP A N 1
ATOM 1852 C CA . ASP A 1 241 ? -18.384 -14.559 -1.131 1.00 43.41 241 ASP A CA 1
ATOM 1853 C C . ASP A 1 241 ? -17.513 -15.452 -2.037 1.00 43.41 241 ASP A C 1
ATOM 1855 O O . ASP A 1 241 ? -17.985 -16.140 -2.940 1.00 43.41 241 ASP A O 1
ATOM 1859 N N . ILE A 1 242 ? -16.203 -15.387 -1.847 1.00 50.28 242 ILE A N 1
ATOM 1860 C CA . ILE A 1 242 ? -15.210 -16.229 -2.492 1.00 50.28 242 ILE A CA 1
ATOM 1861 C C . ILE A 1 242 ? -14.794 -17.242 -1.438 1.00 50.28 242 ILE A C 1
ATOM 1863 O O . ILE A 1 242 ? -14.539 -16.869 -0.294 1.00 50.28 242 ILE A O 1
ATOM 1867 N N . ASP A 1 243 ? -14.744 -18.521 -1.815 1.00 48.91 243 ASP A N 1
ATOM 1868 C CA . ASP A 1 243 ? -14.272 -19.610 -0.956 1.00 48.91 243 ASP A CA 1
ATOM 1869 C C . ASP A 1 243 ? -12.786 -19.403 -0.627 1.00 48.91 243 ASP A C 1
ATOM 1871 O O . ASP A 1 243 ? -11.878 -19.967 -1.244 1.00 48.91 243 ASP A O 1
ATOM 1875 N N . TYR A 1 244 ? -12.519 -18.540 0.346 1.00 60.41 244 TYR A N 1
ATOM 1876 C CA . TYR A 1 244 ? -11.199 -18.350 0.909 1.00 60.41 244 TYR A CA 1
ATOM 1877 C C . TYR A 1 244 ? -10.773 -19.623 1.632 1.00 60.41 244 TYR A C 1
ATOM 1879 O O . TYR A 1 244 ? -11.552 -20.271 2.336 1.00 60.41 244 TYR A O 1
ATOM 1887 N N . SER A 1 245 ? -9.497 -19.978 1.487 1.00 68.56 245 SER A N 1
ATOM 1888 C CA . SER A 1 245 ? -8.941 -21.112 2.211 1.00 68.56 245 SER A CA 1
ATOM 1889 C C . SER A 1 245 ? -9.067 -20.885 3.720 1.00 68.56 245 SER A C 1
ATOM 1891 O O . SER A 1 245 ? -8.917 -19.771 4.223 1.00 68.56 245 SER A O 1
ATOM 1893 N N . THR A 1 246 ? -9.256 -21.961 4.484 1.00 73.25 246 THR A N 1
ATOM 1894 C CA . THR A 1 246 ? -9.279 -21.900 5.956 1.00 73.25 246 THR A CA 1
ATOM 1895 C C . THR A 1 246 ? -8.032 -21.213 6.533 1.00 73.25 246 THR A C 1
ATOM 1897 O O . THR A 1 246 ? -8.104 -20.578 7.582 1.00 73.25 246 THR A O 1
ATOM 1900 N N . SER A 1 247 ? -6.888 -21.303 5.843 1.00 80.06 247 SER A N 1
ATOM 1901 C CA . SER A 1 247 ? -5.652 -20.609 6.217 1.00 80.06 247 SER A CA 1
ATOM 1902 C C . SER A 1 247 ? -5.740 -19.086 6.084 1.00 80.06 247 SER A C 1
ATOM 1904 O O . SER A 1 247 ? -5.199 -18.387 6.936 1.00 80.06 247 SER A O 1
ATOM 1906 N N . TYR A 1 248 ? -6.438 -18.568 5.068 1.00 80.75 248 TYR A N 1
ATOM 1907 C CA . TYR A 1 248 ? -6.625 -17.130 4.875 1.00 80.75 248 TYR A CA 1
ATOM 1908 C C . TYR A 1 248 ? -7.443 -16.531 6.019 1.00 80.75 248 TYR A C 1
ATOM 1910 O O . TYR A 1 248 ? -7.000 -15.585 6.667 1.00 80.75 248 TYR A O 1
ATOM 1918 N N . TYR A 1 249 ? -8.593 -17.135 6.329 1.00 77.88 249 TYR A N 1
ATOM 1919 C CA . TYR A 1 249 ? -9.425 -16.675 7.439 1.00 77.88 249 TYR A CA 1
ATOM 1920 C C . TYR A 1 249 ? -8.718 -16.805 8.783 1.00 77.88 249 TYR A C 1
ATOM 1922 O O . TYR A 1 249 ? -8.789 -15.886 9.590 1.00 77.88 249 TYR A O 1
ATOM 1930 N N . ARG A 1 250 ? -7.983 -17.901 9.020 1.00 82.12 250 ARG A N 1
ATOM 1931 C CA . ARG A 1 250 ? -7.186 -18.051 10.245 1.00 82.12 250 ARG A CA 1
ATOM 1932 C C . ARG A 1 250 ? -6.197 -16.897 10.411 1.00 82.12 250 ARG A C 1
ATOM 1934 O O . ARG A 1 250 ? -6.168 -16.281 11.470 1.00 82.12 250 ARG A O 1
ATOM 1941 N N . ARG A 1 251 ? -5.461 -16.561 9.349 1.00 84.88 251 ARG A N 1
ATOM 1942 C CA . ARG A 1 251 ? -4.521 -15.436 9.350 1.00 84.88 251 ARG A CA 1
ATOM 1943 C C . ARG A 1 251 ? -5.227 -14.098 9.586 1.00 84.88 251 ARG A C 1
ATOM 1945 O O . ARG A 1 251 ? -4.730 -13.274 10.345 1.00 84.88 251 ARG A O 1
ATOM 1952 N N . ALA A 1 252 ? -6.389 -13.882 8.968 1.00 84.38 252 ALA A N 1
ATOM 1953 C CA . ALA A 1 252 ? -7.188 -12.679 9.189 1.00 84.38 252 ALA A CA 1
ATOM 1954 C C . ALA A 1 252 ? -7.627 -12.546 10.657 1.00 84.38 252 ALA A C 1
ATOM 1956 O O . ALA A 1 252 ? -7.486 -11.470 11.228 1.00 84.38 252 ALA A O 1
ATOM 1957 N N . PHE A 1 253 ? -8.079 -13.634 11.290 1.00 85.31 253 PHE A N 1
ATOM 1958 C CA . PHE A 1 253 ? -8.454 -13.637 12.708 1.00 85.31 253 PHE A CA 1
ATOM 1959 C C . PHE A 1 253 ? -7.263 -13.394 13.645 1.00 85.31 253 PHE A C 1
ATOM 1961 O O . PHE A 1 253 ? -7.397 -12.675 14.634 1.00 85.31 253 PHE A O 1
ATOM 1968 N N . GLU A 1 254 ? -6.094 -13.963 13.342 1.00 88.00 254 GLU A N 1
ATOM 1969 C CA . GLU A 1 254 ? -4.859 -13.706 14.098 1.00 88.00 254 GLU A CA 1
ATOM 1970 C C . GLU A 1 254 ? -4.466 -12.221 14.033 1.00 88.00 254 GLU A C 1
ATOM 1972 O O . GLU A 1 254 ? -4.158 -11.611 15.060 1.00 88.00 254 GLU A O 1
ATOM 1977 N N . LEU A 1 255 ? -4.547 -11.617 12.842 1.00 89.19 255 LEU A N 1
ATOM 1978 C CA . LEU A 1 255 ? -4.308 -10.186 12.641 1.00 89.19 255 LEU A CA 1
ATOM 1979 C C . LEU A 1 255 ? -5.367 -9.315 13.327 1.00 89.19 255 LEU A C 1
ATOM 1981 O O . LEU A 1 255 ? -5.010 -8.329 13.965 1.00 89.19 255 LEU A O 1
ATOM 1985 N N . GLU A 1 256 ? -6.649 -9.673 13.229 1.00 89.31 256 GLU A N 1
ATOM 1986 C CA . GLU A 1 256 ? -7.749 -8.961 13.892 1.00 89.31 256 GLU A CA 1
ATOM 1987 C C . GLU A 1 256 ? -7.504 -8.888 15.400 1.00 89.31 256 GLU A C 1
ATOM 1989 O O . GLU A 1 256 ? -7.570 -7.806 15.980 1.00 89.31 256 GLU A O 1
ATOM 1994 N N . ARG A 1 257 ? -7.127 -10.008 16.027 1.00 86.94 257 ARG A N 1
ATOM 1995 C CA . ARG A 1 257 ? -6.785 -10.030 17.451 1.00 86.94 257 ARG A CA 1
ATOM 1996 C C . ARG A 1 257 ? -5.601 -9.111 17.766 1.00 86.94 257 ARG A C 1
ATOM 1998 O O . ARG A 1 257 ? -5.709 -8.274 18.656 1.00 86.94 257 ARG A O 1
ATOM 2005 N N . LYS A 1 258 ? -4.510 -9.212 16.997 1.00 89.25 258 LYS A N 1
ATOM 2006 C CA . LYS A 1 258 ? -3.319 -8.359 17.163 1.00 89.25 258 LYS A CA 1
ATOM 2007 C C . LYS A 1 258 ? -3.666 -6.867 17.085 1.00 89.25 258 LYS A C 1
ATOM 2009 O O . LYS A 1 258 ? -3.213 -6.087 17.920 1.00 89.25 258 LYS A O 1
ATOM 2014 N N . PHE A 1 259 ? -4.462 -6.464 16.095 1.00 90.00 259 PHE A N 1
ATOM 2015 C CA . PHE A 1 259 ? -4.844 -5.062 15.917 1.00 90.00 259 PHE A CA 1
ATOM 2016 C C . PHE A 1 259 ? -5.852 -4.584 16.957 1.00 90.00 259 PHE A C 1
ATOM 2018 O O . PHE A 1 259 ? -5.769 -3.436 17.386 1.00 90.00 259 PHE A O 1
ATOM 2025 N N . SER A 1 260 ? -6.765 -5.448 17.402 1.00 86.50 260 SER A N 1
ATOM 2026 C CA . SER A 1 260 ? -7.675 -5.136 18.507 1.00 86.50 260 SER A CA 1
ATOM 2027 C C . SER A 1 260 ? -6.887 -4.767 19.765 1.00 86.50 260 SER A C 1
ATOM 2029 O O . SER A 1 260 ? -7.127 -3.710 20.349 1.00 86.50 260 SER A O 1
ATOM 2031 N N . ASP A 1 261 ? -5.893 -5.580 20.127 1.00 82.25 261 ASP A N 1
ATOM 2032 C CA . ASP A 1 261 ? -5.035 -5.338 21.292 1.00 82.25 261 ASP A CA 1
ATOM 2033 C C . ASP A 1 261 ? -4.218 -4.044 21.127 1.00 82.25 261 ASP A C 1
ATOM 2035 O O . ASP A 1 261 ? -4.124 -3.229 22.050 1.00 82.25 261 ASP A O 1
ATOM 2039 N N . GLN A 1 262 ? -3.676 -3.809 19.925 1.00 85.50 262 GLN A N 1
ATOM 2040 C CA . GLN A 1 262 ? -2.938 -2.587 19.601 1.00 85.50 262 GLN A CA 1
ATOM 2041 C C . GLN A 1 262 ? -3.809 -1.332 19.756 1.00 85.50 262 GLN A C 1
ATOM 2043 O O . GLN A 1 262 ? -3.421 -0.393 20.450 1.00 85.50 262 GLN A O 1
ATOM 2048 N N . PHE A 1 263 ? -4.993 -1.305 19.143 1.00 84.81 263 PHE A N 1
ATOM 2049 C CA . PHE A 1 263 ? -5.875 -0.139 19.187 1.00 84.81 263 PHE A CA 1
ATOM 2050 C C . PHE A 1 263 ? -6.470 0.095 20.576 1.00 84.81 263 PHE A C 1
ATOM 2052 O O . PHE A 1 263 ? -6.647 1.248 20.978 1.00 84.81 263 PHE A O 1
ATOM 2059 N N . ALA A 1 264 ? -6.733 -0.972 21.335 1.00 79.88 264 ALA A N 1
ATOM 2060 C CA . ALA A 1 264 ? -7.103 -0.871 22.740 1.00 79.88 264 ALA A CA 1
ATOM 2061 C C . ALA A 1 264 ? -5.987 -0.200 23.560 1.00 79.88 264 ALA A C 1
ATOM 2063 O O . ALA A 1 264 ? -6.248 0.750 24.301 1.00 79.88 264 ALA A O 1
ATOM 2064 N N . ALA A 1 265 ? -4.734 -0.631 23.382 1.00 79.81 265 ALA A N 1
ATOM 2065 C CA . ALA A 1 265 ? -3.589 -0.037 24.065 1.00 79.81 265 ALA A CA 1
ATOM 2066 C C . ALA A 1 265 ? -3.359 1.431 23.664 1.00 79.81 265 ALA A C 1
ATOM 2068 O O . ALA A 1 265 ? -3.096 2.270 24.529 1.00 79.81 265 ALA A O 1
ATOM 2069 N N . ASP A 1 266 ? -3.488 1.762 22.378 1.00 78.06 266 ASP A N 1
ATOM 2070 C CA . ASP A 1 266 ? -3.351 3.134 21.877 1.00 78.06 266 ASP A CA 1
ATOM 2071 C C . ASP A 1 266 ? -4.437 4.056 22.444 1.00 78.06 266 ASP A C 1
ATOM 2073 O O . ASP A 1 266 ? -4.150 5.192 22.832 1.00 78.06 266 ASP A O 1
ATOM 2077 N N . LYS A 1 267 ? -5.673 3.554 22.570 1.00 76.12 267 LYS A N 1
ATOM 2078 C CA . LYS A 1 267 ? -6.770 4.273 23.228 1.00 76.12 267 LYS A CA 1
ATOM 2079 C C . LYS A 1 267 ? -6.418 4.577 24.686 1.00 76.12 267 LYS A C 1
ATOM 2081 O O . LYS A 1 267 ? -6.508 5.732 25.087 1.00 76.12 267 LYS A O 1
ATOM 2086 N N . VAL A 1 268 ? -5.960 3.591 25.462 1.00 75.12 268 VAL A N 1
ATOM 2087 C CA . VAL A 1 268 ? -5.574 3.795 26.874 1.00 75.12 268 VAL A CA 1
ATOM 2088 C C . VAL A 1 268 ? -4.432 4.812 27.011 1.00 75.12 268 VAL A C 1
ATOM 2090 O O . VAL A 1 268 ? -4.529 5.733 27.823 1.00 75.12 268 VAL A O 1
ATOM 2093 N N . LYS A 1 269 ? -3.393 4.722 26.170 1.00 72.88 269 LYS A N 1
ATOM 2094 C CA . LYS A 1 269 ? -2.269 5.681 26.161 1.00 72.88 269 LYS A CA 1
ATOM 2095 C C . LYS A 1 269 ? -2.688 7.106 25.800 1.00 72.88 269 LYS A C 1
ATOM 2097 O O . LYS A 1 269 ? -2.082 8.058 26.282 1.00 72.88 269 LYS A O 1
ATOM 2102 N N . ALA A 1 270 ? -3.705 7.281 24.958 1.00 70.50 270 ALA A N 1
ATOM 2103 C CA . ALA A 1 270 ? -4.215 8.611 24.636 1.00 70.50 270 ALA A CA 1
ATOM 2104 C C . ALA A 1 270 ? -4.869 9.294 25.850 1.00 70.50 270 ALA A C 1
ATOM 2106 O O . ALA A 1 270 ? -4.762 10.510 25.992 1.00 70.50 270 ALA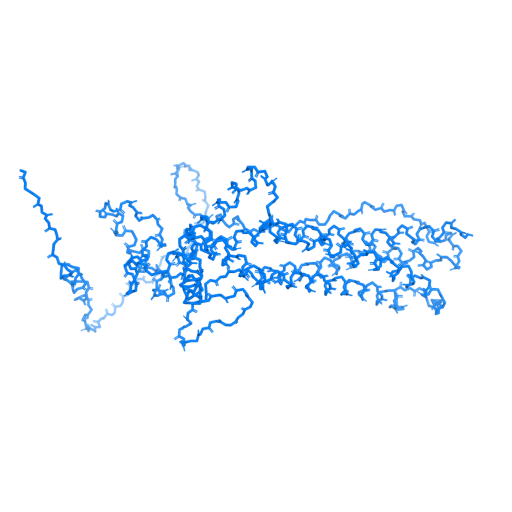 A O 1
ATOM 2107 N N . PHE A 1 271 ? -5.505 8.523 26.738 1.00 68.19 271 PHE A N 1
ATOM 2108 C CA . PHE A 1 271 ? -6.092 9.041 27.977 1.00 68.19 271 PHE A CA 1
ATOM 2109 C C . PHE A 1 271 ? -5.054 9.241 29.085 1.00 68.19 271 PHE A C 1
ATOM 2111 O O . PHE A 1 271 ? -5.119 10.230 29.814 1.00 68.19 271 PHE A O 1
ATOM 2118 N N . CYS A 1 272 ? -4.088 8.327 29.208 1.00 71.88 272 CYS A N 1
ATOM 2119 C CA . CYS A 1 272 ? -2.974 8.443 30.144 1.00 71.88 272 CYS A CA 1
ATOM 2120 C C . CYS A 1 272 ? -1.640 8.442 29.377 1.00 71.88 272 CYS A C 1
ATOM 2122 O O . CYS A 1 272 ? -1.055 7.380 29.151 1.00 71.88 272 CYS A O 1
ATOM 2124 N N . PRO A 1 273 ? -1.132 9.622 28.970 1.00 68.06 273 PRO A N 1
ATOM 2125 C CA . PRO A 1 273 ? 0.101 9.708 28.186 1.00 68.06 273 PRO A CA 1
ATOM 2126 C C . PRO A 1 273 ? 1.351 9.320 28.989 1.00 68.06 273 PRO A C 1
ATOM 2128 O O . PRO A 1 273 ? 2.394 9.034 28.402 1.00 68.06 273 PRO A O 1
ATOM 2131 N N . ASP A 1 274 ? 1.259 9.298 30.323 1.00 80.44 274 ASP A N 1
ATOM 2132 C CA . ASP A 1 274 ? 2.322 8.812 31.197 1.00 80.44 274 ASP A CA 1
ATOM 2133 C C . ASP A 1 274 ? 2.339 7.276 31.193 1.00 80.44 274 ASP A C 1
ATOM 2135 O O . ASP A 1 274 ? 1.633 6.596 31.949 1.00 80.44 274 ASP A O 1
ATOM 2139 N N . SER A 1 275 ? 3.155 6.725 30.294 1.00 73.12 275 SER A N 1
ATOM 2140 C CA . SER A 1 275 ? 3.309 5.282 30.127 1.00 73.12 275 SER A CA 1
ATOM 2141 C C . SER A 1 275 ? 3.775 4.599 31.410 1.00 73.12 275 SER A C 1
ATOM 2143 O O . SER A 1 275 ? 3.345 3.480 31.679 1.00 73.12 275 SER A O 1
ATOM 2145 N N . SER A 1 276 ? 4.585 5.275 32.231 1.00 80.00 276 SER A N 1
ATOM 2146 C CA . SER A 1 276 ? 5.101 4.712 33.479 1.00 80.00 276 SER A CA 1
ATOM 2147 C C . SER A 1 276 ? 3.977 4.428 34.475 1.00 80.00 276 SER A C 1
ATOM 2149 O O . SER A 1 276 ? 3.939 3.353 35.068 1.00 80.00 276 SER A O 1
ATOM 2151 N N . LYS A 1 277 ? 2.994 5.331 34.576 1.00 80.69 277 LYS A N 1
ATOM 2152 C CA . LYS A 1 277 ? 1.824 5.174 35.453 1.00 80.69 277 LYS A CA 1
ATOM 2153 C C . LYS A 1 277 ? 0.854 4.119 34.945 1.00 80.69 277 LYS A C 1
ATOM 2155 O O . LYS A 1 277 ? 0.343 3.332 35.734 1.00 80.69 277 LYS A O 1
ATOM 2160 N N . THR A 1 278 ? 0.632 4.074 33.633 1.00 82.38 278 THR A N 1
ATOM 2161 C CA . THR A 1 278 ? -0.244 3.065 33.016 1.00 82.38 278 THR A CA 1
ATOM 2162 C C . THR A 1 278 ? 0.323 1.655 33.202 1.00 82.38 278 THR A C 1
ATOM 2164 O O . THR A 1 278 ? -0.408 0.729 33.544 1.00 82.38 278 THR A O 1
ATOM 2167 N N . VAL A 1 279 ? 1.638 1.495 33.026 1.00 83.81 279 VAL A N 1
ATOM 2168 C CA . VAL A 1 279 ? 2.332 0.219 33.248 1.00 83.81 279 VAL A CA 1
ATOM 2169 C C . VAL A 1 279 ? 2.361 -0.140 34.732 1.00 83.81 279 VAL A C 1
ATOM 2171 O O . VAL A 1 279 ? 2.087 -1.286 35.071 1.00 83.81 279 VAL A O 1
ATOM 2174 N N . ALA A 1 280 ? 2.618 0.823 35.622 1.00 84.94 280 ALA A N 1
ATOM 2175 C CA . ALA A 1 280 ? 2.579 0.589 37.065 1.00 84.94 280 ALA A CA 1
ATOM 2176 C C . ALA A 1 280 ? 1.188 0.144 37.545 1.00 84.94 280 ALA A C 1
ATOM 2178 O O . ALA A 1 280 ? 1.097 -0.747 38.381 1.00 84.94 280 ALA A O 1
ATOM 2179 N N . LEU A 1 281 ? 0.107 0.708 36.991 1.00 83.81 281 LEU A N 1
ATOM 2180 C CA . LEU A 1 281 ? -1.262 0.277 37.286 1.00 83.81 281 LEU A CA 1
ATOM 2181 C C . LEU A 1 281 ? -1.523 -1.159 36.813 1.00 83.81 281 LEU A C 1
ATOM 2183 O O . LEU A 1 281 ? -2.084 -1.952 37.566 1.00 83.81 281 LEU A O 1
ATOM 2187 N N . LEU A 1 282 ? -1.102 -1.503 35.590 1.00 86.31 282 LEU A N 1
ATOM 2188 C CA . LEU A 1 282 ? -1.209 -2.871 35.076 1.00 86.31 282 LEU A CA 1
ATOM 2189 C C . LEU A 1 282 ? -0.453 -3.858 35.976 1.00 86.31 282 LEU A C 1
ATOM 2191 O O . LEU A 1 282 ? -1.009 -4.888 36.352 1.00 86.31 282 LEU A O 1
ATOM 2195 N N . GLN A 1 283 ? 0.782 -3.517 36.350 1.00 88.19 283 GLN A N 1
ATOM 2196 C CA . GLN A 1 283 ? 1.612 -4.338 37.227 1.00 88.19 283 GLN A CA 1
ATOM 2197 C C . GLN A 1 283 ? 0.974 -4.492 38.609 1.00 88.19 283 GLN A C 1
ATOM 2199 O O . GLN A 1 283 ? 0.849 -5.607 39.098 1.00 88.19 283 GLN A O 1
ATOM 2204 N N . ALA A 1 284 ? 0.487 -3.401 39.204 1.00 85.81 284 ALA A N 1
ATOM 2205 C CA . ALA A 1 284 ? -0.188 -3.449 40.494 1.00 85.81 284 ALA A CA 1
ATOM 2206 C C . ALA A 1 284 ? -1.415 -4.373 40.450 1.00 85.81 284 ALA A C 1
ATOM 2208 O O . ALA A 1 284 ? -1.575 -5.216 41.326 1.00 85.81 284 ALA A O 1
ATOM 2209 N N . LEU A 1 285 ? -2.258 -4.283 39.414 1.00 84.50 285 LEU A N 1
ATOM 2210 C CA . LEU A 1 285 ? -3.414 -5.176 39.256 1.00 84.50 285 LEU A CA 1
ATOM 2211 C C . LEU A 1 285 ? -2.996 -6.652 39.164 1.00 84.50 285 LEU A C 1
ATOM 2213 O O . LEU A 1 285 ? -3.628 -7.511 39.780 1.00 84.50 285 LEU A O 1
ATOM 2217 N N . GLN A 1 286 ? -1.915 -6.948 38.442 1.00 87.94 286 GLN A N 1
ATOM 2218 C CA . GLN A 1 286 ? -1.364 -8.301 38.357 1.00 87.94 286 GLN A CA 1
ATOM 2219 C C . GLN A 1 286 ? -0.814 -8.786 39.705 1.00 87.94 286 GLN A C 1
ATOM 2221 O O . GLN A 1 286 ? -1.097 -9.920 40.098 1.00 87.94 286 GLN A O 1
ATOM 2226 N N . ASP A 1 287 ? -0.103 -7.925 40.436 1.00 89.00 287 ASP A N 1
ATOM 2227 C CA . ASP A 1 287 ? 0.456 -8.212 41.763 1.00 89.00 287 ASP A CA 1
ATOM 2228 C C . ASP A 1 287 ? -0.650 -8.452 42.810 1.00 89.00 287 ASP A C 1
ATOM 2230 O O . ASP A 1 287 ? -0.495 -9.278 43.710 1.00 89.00 287 ASP A O 1
ATOM 2234 N N . PHE A 1 288 ? -1.807 -7.798 42.656 1.00 87.44 288 PHE A N 1
ATOM 2235 C CA . PHE A 1 288 ? -3.016 -8.031 43.456 1.00 87.44 288 PHE A CA 1
ATOM 2236 C C . PHE A 1 288 ? -3.787 -9.311 43.071 1.00 87.44 288 PHE A C 1
ATOM 2238 O O . PHE A 1 288 ? -4.818 -9.617 43.674 1.00 87.44 288 PHE A O 1
ATOM 2245 N N . GLY A 1 289 ? -3.293 -10.090 42.103 1.00 82.88 289 GLY A N 1
ATOM 2246 C CA . GLY A 1 289 ? -3.884 -11.362 41.678 1.00 82.88 289 GLY A CA 1
ATOM 2247 C C . GLY A 1 289 ? -4.946 -11.235 40.583 1.00 82.88 289 GLY A C 1
ATOM 2248 O O . GLY A 1 289 ? -5.605 -12.223 40.250 1.00 82.88 289 GLY A O 1
ATOM 2249 N N . CYS A 1 290 ? -5.120 -10.053 39.985 1.00 82.19 290 CYS A N 1
ATOM 2250 C CA . CYS A 1 290 ? -6.008 -9.860 38.841 1.00 82.19 290 CYS A CA 1
ATOM 2251 C C . CYS A 1 290 ? -5.298 -10.267 37.537 1.00 82.19 290 CYS A C 1
ATOM 225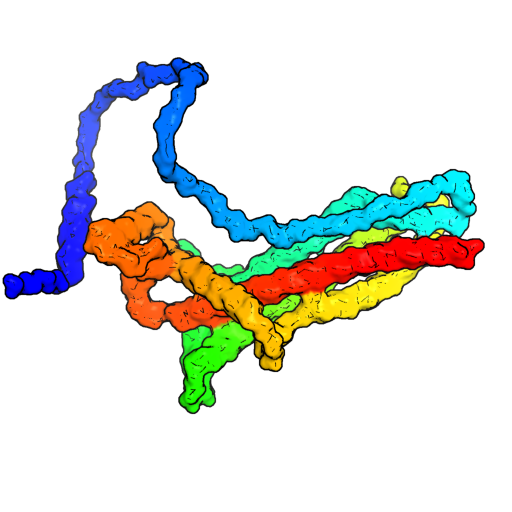3 O O . CYS A 1 290 ? -4.937 -9.435 36.708 1.00 82.19 290 CYS A O 1
ATOM 2255 N N . HIS A 1 291 ? -5.110 -11.575 37.343 1.00 78.50 291 HIS A N 1
ATOM 2256 C CA . HIS A 1 291 ? -4.417 -12.154 36.178 1.00 78.50 291 HIS A CA 1
ATOM 2257 C C . HIS A 1 291 ? -5.174 -12.031 34.841 1.00 78.50 291 HIS A C 1
ATOM 2259 O O . HIS A 1 291 ? -4.653 -12.428 33.790 1.00 78.50 291 HIS A O 1
ATOM 2265 N N . ASP A 1 292 ? -6.398 -11.502 34.876 1.00 76.00 292 ASP A N 1
ATOM 2266 C CA . ASP A 1 292 ? -7.196 -11.206 33.687 1.00 76.00 292 ASP A CA 1
ATOM 2267 C C . ASP A 1 292 ? -6.632 -10.007 32.903 1.00 76.00 292 ASP A C 1
ATOM 2269 O O . ASP A 1 292 ? -6.819 -9.935 31.692 1.00 76.00 292 ASP A O 1
ATOM 2273 N N . PHE A 1 293 ? -5.873 -9.117 33.556 1.00 78.94 293 PHE A N 1
ATOM 2274 C CA . PHE A 1 293 ? -5.204 -7.985 32.913 1.00 78.94 293 PHE A CA 1
ATOM 2275 C C . PHE A 1 293 ? -3.784 -8.378 32.518 1.00 78.94 293 PHE A C 1
ATOM 2277 O O . PHE A 1 293 ? -2.906 -8.519 33.366 1.00 78.94 293 PHE A O 1
ATOM 2284 N N . ARG A 1 294 ? -3.533 -8.564 31.224 1.00 80.62 294 ARG A N 1
ATOM 2285 C CA . ARG A 1 294 ? -2.233 -9.001 30.682 1.00 80.62 294 ARG A CA 1
ATOM 2286 C C . ARG A 1 294 ? -1.550 -7.921 29.857 1.00 80.62 294 ARG A C 1
ATOM 2288 O O . ARG A 1 294 ? -0.343 -7.979 29.648 1.00 80.62 294 ARG A O 1
ATOM 2295 N N . SER A 1 295 ? -2.316 -6.948 29.388 1.00 82.25 295 SER A N 1
ATOM 2296 C CA . SER A 1 295 ? -1.876 -5.891 28.494 1.00 82.25 295 SER A CA 1
ATOM 2297 C C . SER A 1 295 ? -2.485 -4.547 28.888 1.00 82.25 295 SER A C 1
ATOM 2299 O O . SER A 1 295 ? -3.490 -4.470 29.591 1.00 82.25 295 SER A O 1
ATOM 2301 N N . ILE A 1 296 ? -1.894 -3.460 28.385 1.00 80.00 296 ILE A N 1
ATOM 2302 C CA . ILE A 1 296 ? -2.413 -2.100 28.596 1.00 80.00 296 ILE A CA 1
ATOM 2303 C C . ILE A 1 296 ? -3.853 -1.968 28.071 1.00 80.00 296 ILE A C 1
ATOM 2305 O O . ILE A 1 296 ? -4.651 -1.249 28.665 1.00 80.00 296 ILE A O 1
ATOM 2309 N N . GLY A 1 297 ? -4.199 -2.669 26.985 1.00 73.12 297 GLY A N 1
ATOM 2310 C CA . GLY A 1 297 ? -5.542 -2.642 26.403 1.00 73.12 297 GLY A CA 1
ATOM 2311 C C . GLY A 1 297 ? -6.630 -3.175 27.339 1.00 73.12 297 GLY A C 1
ATOM 2312 O O . GLY A 1 297 ? -7.771 -2.727 27.258 1.00 73.12 297 GLY A O 1
ATOM 2313 N N . ASP A 1 298 ? -6.279 -4.043 28.291 1.00 73.75 298 ASP A N 1
ATOM 2314 C CA . ASP A 1 298 ? -7.236 -4.612 29.247 1.00 73.75 298 ASP A CA 1
ATOM 2315 C C . ASP A 1 298 ? -7.728 -3.570 30.267 1.00 73.75 298 ASP A C 1
ATOM 2317 O O . ASP A 1 298 ? -8.736 -3.775 30.939 1.00 73.75 298 ASP A O 1
ATOM 2321 N N . LEU A 1 299 ? -7.060 -2.415 30.359 1.00 74.56 299 LEU A N 1
ATOM 2322 C CA . LEU A 1 299 ? -7.420 -1.323 31.266 1.00 74.56 299 LEU A CA 1
ATOM 2323 C C . LEU A 1 299 ? -8.554 -0.428 30.740 1.00 74.56 299 LEU A C 1
ATOM 2325 O O . LEU A 1 299 ? -8.953 0.515 31.425 1.00 74.56 299 LEU A O 1
ATOM 2329 N N . LEU A 1 300 ? -9.102 -0.713 29.552 1.00 72.56 300 LEU A N 1
ATOM 2330 C CA . LEU A 1 300 ? -10.228 0.027 28.966 1.00 72.56 300 LEU A CA 1
ATOM 2331 C C . LEU A 1 300 ? -11.398 0.283 29.943 1.00 72.56 300 LEU A C 1
ATOM 2333 O O . LEU A 1 300 ? -11.858 1.430 29.977 1.00 72.56 300 LEU A O 1
ATOM 2337 N N . PRO A 1 301 ? -11.847 -0.688 30.772 1.00 65.75 301 PRO A N 1
ATOM 2338 C CA . PRO A 1 301 ? -12.959 -0.492 31.707 1.00 65.75 301 PRO A CA 1
ATOM 2339 C C . PRO A 1 301 ? -12.726 0.592 32.766 1.00 65.75 301 PRO A C 1
ATOM 2341 O O . PRO A 1 301 ? -13.694 1.136 33.290 1.00 65.75 301 PRO A O 1
ATOM 2344 N N . PHE A 1 302 ? -11.466 0.925 33.070 1.00 61.97 302 PHE A N 1
ATOM 2345 C CA . PHE A 1 302 ? -11.097 1.931 34.075 1.00 61.97 302 PHE A CA 1
ATOM 2346 C C . PHE A 1 302 ? -10.975 3.349 33.505 1.00 61.97 302 PHE A C 1
ATOM 2348 O O . PHE A 1 302 ? -10.716 4.299 34.244 1.00 61.97 302 PHE A O 1
ATOM 2355 N N . THR A 1 303 ? -11.157 3.521 32.195 1.00 63.53 303 THR A N 1
ATOM 2356 C CA . THR A 1 303 ? -11.244 4.857 31.591 1.00 63.53 303 THR A CA 1
ATOM 2357 C C . THR A 1 303 ? -12.594 5.498 31.938 1.00 63.53 303 THR A C 1
ATOM 2359 O O . THR A 1 303 ? -13.588 4.792 32.098 1.00 63.53 303 THR A O 1
ATOM 2362 N N . GLN A 1 304 ? -12.658 6.834 32.048 1.00 56.41 304 GLN A N 1
ATOM 2363 C CA . GLN A 1 304 ? -13.869 7.571 32.476 1.00 56.41 304 GLN A CA 1
ATOM 2364 C C . GLN A 1 304 ? -15.139 7.262 31.642 1.00 56.41 304 GLN A C 1
ATOM 2366 O O . GLN A 1 304 ? -16.245 7.546 32.090 1.00 56.41 304 GLN A O 1
ATOM 2371 N N . GLU A 1 305 ? -15.000 6.641 30.465 1.00 58.34 305 GLU A N 1
ATOM 2372 C CA . GLU A 1 305 ? -16.083 6.276 29.534 1.00 58.34 305 GLU A CA 1
ATOM 2373 C C . GLU A 1 305 ? -16.228 4.743 29.319 1.00 58.34 305 GLU A C 1
ATOM 2375 O O . GLU A 1 305 ? -16.950 4.294 28.424 1.00 58.34 305 GLU A O 1
ATOM 2380 N N . GLY A 1 306 ? -15.497 3.927 30.090 1.00 53.62 306 GLY A N 1
ATOM 2381 C CA . GLY A 1 306 ? -14.905 2.666 29.623 1.00 53.62 306 GLY A CA 1
ATOM 2382 C C . GLY A 1 306 ? -15.684 1.355 29.743 1.00 53.62 306 GLY A C 1
ATOM 2383 O O . GLY A 1 306 ? -15.245 0.358 29.178 1.00 53.62 306 GLY A O 1
ATOM 2384 N N . ALA A 1 307 ? -16.816 1.283 30.442 1.00 48.16 307 ALA A N 1
ATOM 2385 C CA . ALA A 1 307 ? -17.350 -0.037 30.808 1.00 48.16 307 ALA A CA 1
ATOM 2386 C C . ALA A 1 307 ? -18.058 -0.804 29.665 1.00 48.16 307 ALA A C 1
ATOM 2388 O O . ALA A 1 307 ? -18.154 -2.026 29.741 1.00 48.16 307 ALA A O 1
ATOM 2389 N N . GLN A 1 308 ? -18.549 -0.131 28.613 1.00 53.66 308 GLN A N 1
ATOM 2390 C CA . GLN A 1 308 ? -19.215 -0.779 27.458 1.00 53.66 308 GLN A CA 1
ATOM 2391 C C . GLN A 1 308 ? -19.056 -0.030 26.121 1.00 53.66 308 GLN A C 1
ATOM 2393 O O . GLN A 1 308 ? -19.443 -0.549 25.076 1.00 53.66 308 GLN A O 1
ATOM 2398 N N . SER A 1 309 ? -18.511 1.192 26.124 1.00 57.19 309 SER A N 1
ATOM 2399 C CA . SER A 1 309 ? -18.441 2.031 24.924 1.00 57.19 309 SER A CA 1
ATOM 2400 C C . SER A 1 309 ? -17.135 1.782 24.156 1.00 57.19 309 SER A C 1
ATOM 2402 O O . SER A 1 309 ? -16.029 1.903 24.698 1.00 57.19 309 SER A O 1
ATOM 2404 N N . GLY A 1 310 ? -17.239 1.415 22.877 1.00 67.69 310 GLY A N 1
ATOM 2405 C CA . GLY A 1 310 ? -16.085 1.309 21.986 1.00 67.69 310 GLY A CA 1
ATOM 2406 C C . GLY A 1 310 ? -15.585 -0.104 21.685 1.00 67.69 310 GLY A C 1
ATOM 2407 O O . GLY A 1 310 ? -14.707 -0.219 20.837 1.00 67.69 310 GLY A O 1
ATOM 2408 N N . GLN A 1 311 ? -16.060 -1.167 22.350 1.00 77.06 311 GLN A N 1
ATOM 2409 C CA . GLN A 1 311 ? -15.539 -2.523 22.098 1.00 77.06 311 GLN A CA 1
ATOM 2410 C C . GLN A 1 311 ? -15.932 -3.028 20.704 1.00 77.06 311 GLN A C 1
ATOM 2412 O O . GLN A 1 311 ? -15.101 -3.571 19.980 1.00 77.06 311 GLN A O 1
ATOM 2417 N N . GLU A 1 312 ? -17.180 -2.797 20.302 1.00 82.06 312 GLU A N 1
ATOM 2418 C CA . GLU A 1 312 ? -17.673 -3.166 18.975 1.00 82.06 312 GLU A CA 1
ATOM 2419 C C . GLU A 1 312 ? -16.964 -2.360 17.878 1.00 82.06 312 GLU A C 1
ATOM 2421 O O . GLU A 1 312 ? -16.554 -2.893 16.849 1.00 82.06 312 GLU A O 1
ATOM 2426 N N . GLU A 1 313 ? -16.745 -1.072 18.129 1.00 86.75 313 GLU A N 1
ATOM 2427 C CA . GLU A 1 313 ? -16.042 -0.168 17.231 1.00 86.75 313 GLU A CA 1
ATOM 2428 C C . GLU A 1 313 ? -14.568 -0.558 17.058 1.00 86.75 313 GLU A C 1
ATOM 2430 O O . GLU A 1 313 ? -14.046 -0.503 15.941 1.00 86.75 313 GLU A O 1
ATOM 2435 N N . LEU A 1 314 ? -13.912 -0.990 18.143 1.00 85.75 314 LEU A N 1
ATOM 2436 C CA . LEU A 1 314 ? -12.545 -1.514 18.123 1.00 85.75 314 LEU A CA 1
ATOM 2437 C C . LEU A 1 314 ? -12.450 -2.821 17.324 1.00 85.75 314 LEU A C 1
ATOM 2439 O O . LEU A 1 314 ? -11.514 -2.984 16.544 1.00 85.75 314 LEU A O 1
ATOM 2443 N N . ILE A 1 315 ? -13.434 -3.715 17.445 1.00 86.50 315 ILE A N 1
ATOM 2444 C CA . ILE A 1 315 ? -13.497 -4.944 16.638 1.00 86.50 315 ILE A CA 1
ATOM 2445 C C . ILE A 1 315 ? -13.647 -4.599 15.153 1.00 86.50 315 ILE A C 1
ATOM 2447 O O . ILE A 1 315 ? -12.911 -5.123 14.318 1.00 86.50 315 ILE A O 1
ATOM 2451 N N . VAL A 1 316 ? -14.555 -3.680 14.807 1.00 88.62 316 VAL A N 1
ATOM 2452 C CA . VAL A 1 316 ? -14.775 -3.265 13.412 1.00 88.62 316 VAL A CA 1
ATOM 2453 C C . VAL A 1 316 ? -13.506 -2.673 12.797 1.00 88.62 316 VAL A C 1
ATOM 2455 O O . VAL A 1 316 ? -13.145 -3.044 11.677 1.00 88.62 316 VAL A O 1
ATOM 2458 N N . ILE A 1 317 ? -12.804 -1.782 13.505 1.00 89.44 317 ILE A N 1
ATOM 2459 C CA . ILE A 1 317 ? -11.577 -1.170 12.976 1.00 89.44 317 ILE A CA 1
ATOM 2460 C C . ILE A 1 317 ? -10.404 -2.159 12.935 1.00 89.44 317 ILE A C 1
ATOM 2462 O O . ILE A 1 317 ? -9.638 -2.140 11.973 1.00 89.44 317 ILE A O 1
ATOM 2466 N N . ALA A 1 318 ? -10.291 -3.067 13.911 1.00 90.06 318 ALA A N 1
ATOM 2467 C CA . ALA A 1 318 ? -9.289 -4.132 13.915 1.00 90.06 318 ALA A CA 1
ATOM 2468 C C . ALA A 1 318 ? -9.490 -5.108 12.752 1.00 90.06 318 ALA A C 1
ATOM 2470 O O . ALA A 1 318 ? -8.540 -5.432 12.038 1.00 90.06 318 ALA A O 1
ATOM 2471 N N . ARG A 1 319 ? -10.740 -5.508 12.498 1.00 88.94 319 ARG A N 1
ATOM 2472 C CA . ARG A 1 319 ? -11.107 -6.337 11.349 1.00 88.94 319 ARG A CA 1
ATOM 2473 C C . ARG A 1 319 ? -10.807 -5.624 10.033 1.00 88.94 319 ARG A C 1
ATOM 2475 O O . ARG A 1 319 ? -10.187 -6.214 9.150 1.00 88.94 319 ARG A O 1
ATOM 2482 N N . ALA A 1 320 ? -11.180 -4.349 9.909 1.00 90.31 320 ALA A N 1
ATOM 2483 C CA . ALA A 1 320 ? -10.850 -3.552 8.730 1.00 90.31 320 ALA A CA 1
ATOM 2484 C C . ALA A 1 320 ? -9.329 -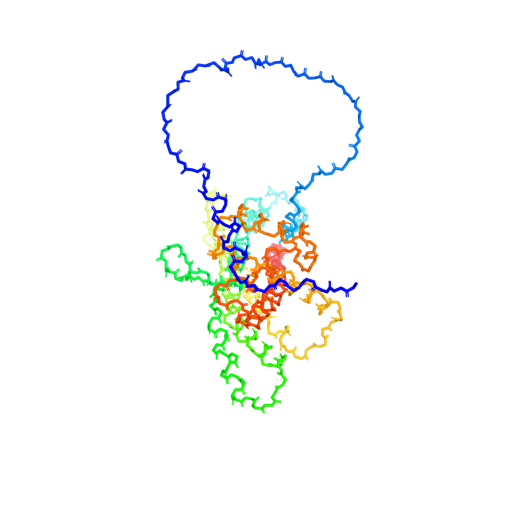3.476 8.513 1.00 90.31 320 ALA A C 1
ATOM 2486 O O . ALA A 1 320 ? -8.858 -3.692 7.400 1.00 90.31 320 ALA A O 1
ATOM 2487 N N . ALA A 1 321 ? -8.540 -3.251 9.565 1.00 90.75 321 ALA A N 1
ATOM 2488 C CA . ALA A 1 321 ? -7.080 -3.236 9.484 1.00 90.75 321 ALA A CA 1
ATOM 2489 C C . ALA A 1 321 ? -6.484 -4.601 9.086 1.00 90.75 321 ALA A C 1
ATOM 2491 O O . ALA A 1 321 ? -5.532 -4.652 8.301 1.00 90.75 321 ALA A O 1
ATOM 2492 N N . ALA A 1 322 ? -7.059 -5.711 9.560 1.00 89.50 322 ALA A N 1
ATOM 2493 C CA . ALA A 1 322 ? -6.652 -7.059 9.169 1.00 89.50 322 ALA A CA 1
ATOM 2494 C C . ALA A 1 322 ? -6.867 -7.311 7.668 1.00 89.50 322 ALA A C 1
ATOM 2496 O O . ALA A 1 322 ? -5.921 -7.661 6.959 1.00 89.50 322 ALA A O 1
ATOM 2497 N N . PHE A 1 323 ? -8.074 -7.060 7.152 1.00 87.50 323 PHE A N 1
ATOM 2498 C CA . PHE A 1 323 ? -8.360 -7.214 5.719 1.00 87.50 323 PHE A CA 1
ATOM 2499 C C . PHE A 1 323 ? -7.567 -6.227 4.858 1.00 87.50 323 PHE A C 1
ATOM 2501 O O . PHE A 1 323 ? -7.041 -6.600 3.807 1.00 87.50 323 PHE A O 1
ATOM 2508 N N . TRP A 1 324 ? -7.402 -4.989 5.326 1.00 90.81 324 TRP A N 1
ATOM 2509 C CA . TRP A 1 324 ? -6.527 -4.010 4.691 1.00 90.81 324 TRP A CA 1
ATOM 2510 C C . TRP A 1 324 ? -5.086 -4.529 4.588 1.00 90.81 324 TRP A C 1
ATOM 2512 O O . TRP A 1 324 ? -4.485 -4.399 3.527 1.00 90.81 324 TRP A O 1
ATOM 2522 N N . THR A 1 325 ? -4.551 -5.174 5.632 1.00 90.12 325 THR A N 1
ATOM 2523 C CA . THR A 1 325 ? -3.175 -5.707 5.651 1.00 90.12 325 THR A CA 1
ATOM 2524 C C . THR A 1 325 ? -2.993 -6.781 4.586 1.00 90.12 325 THR A C 1
ATOM 2526 O O . THR A 1 325 ? -2.038 -6.731 3.814 1.00 90.12 325 THR A O 1
ATOM 2529 N N . LEU A 1 326 ? -3.956 -7.698 4.477 1.00 86.81 326 LEU A N 1
ATOM 2530 C CA . LEU A 1 326 ? -3.955 -8.736 3.444 1.00 86.81 326 LEU A CA 1
ATOM 2531 C C . LEU A 1 326 ? -4.073 -8.130 2.036 1.00 86.81 326 LEU A C 1
ATOM 2533 O O . LEU A 1 326 ? -3.355 -8.534 1.121 1.00 86.81 326 LEU A O 1
ATOM 2537 N N . GLY A 1 327 ? -4.939 -7.126 1.865 1.00 86.00 327 GLY A N 1
ATOM 2538 C CA . GLY A 1 327 ? -5.080 -6.392 0.606 1.00 86.00 327 GLY A CA 1
ATOM 2539 C C . GLY A 1 327 ? -3.811 -5.627 0.221 1.00 86.00 327 GLY A C 1
ATOM 2540 O O . GLY A 1 327 ? -3.401 -5.669 -0.938 1.00 86.00 327 GLY A O 1
ATOM 2541 N N . LYS A 1 328 ? -3.147 -4.979 1.189 1.00 89.69 328 LYS A N 1
ATOM 2542 C CA . LYS A 1 328 ? -1.853 -4.313 1.002 1.00 89.69 328 LYS A CA 1
ATOM 2543 C C . LYS A 1 328 ? -0.831 -5.312 0.486 1.00 89.69 328 LYS A C 1
ATOM 2545 O O . LYS A 1 328 ? -0.246 -5.060 -0.554 1.00 89.69 328 LYS A O 1
ATOM 2550 N N . GLU A 1 329 ? -0.613 -6.423 1.184 1.00 88.38 329 GLU A N 1
ATOM 2551 C CA . GLU A 1 329 ? 0.407 -7.410 0.801 1.00 88.38 329 GLU A CA 1
ATOM 2552 C C . GLU A 1 329 ? 0.212 -7.911 -0.634 1.00 88.38 329 GLU A C 1
ATOM 2554 O O . GLU A 1 329 ? 1.157 -7.917 -1.424 1.00 88.38 329 GLU A O 1
ATOM 2559 N N . SER A 1 330 ? -1.029 -8.259 -0.992 1.00 86.12 330 SER A N 1
ATOM 2560 C CA . SER A 1 330 ? -1.372 -8.680 -2.353 1.00 86.12 330 SER A CA 1
ATOM 2561 C C . SER A 1 330 ? -1.086 -7.583 -3.378 1.00 86.12 330 SER A C 1
ATOM 2563 O O . SER A 1 330 ? -0.530 -7.856 -4.440 1.00 86.12 330 SER A O 1
ATOM 2565 N N . SER A 1 331 ? -1.453 -6.344 -3.056 1.00 88.94 331 SER A N 1
ATOM 2566 C CA . SER A 1 331 ? -1.296 -5.199 -3.947 1.00 88.94 331 SER A CA 1
ATOM 2567 C C . SER A 1 331 ? 0.169 -4.791 -4.126 1.00 88.94 331 SER A C 1
ATOM 2569 O O . SER A 1 331 ? 0.606 -4.550 -5.247 1.00 88.94 331 SER A O 1
ATOM 2571 N N . LEU A 1 332 ? 0.965 -4.764 -3.051 1.00 91.00 332 LEU A N 1
ATOM 2572 C CA . LEU A 1 332 ? 2.402 -4.473 -3.116 1.00 91.00 332 LEU A CA 1
ATOM 2573 C C . LEU A 1 332 ? 3.125 -5.485 -4.003 1.00 91.00 332 LEU A C 1
ATOM 2575 O O . LEU A 1 332 ? 3.898 -5.090 -4.875 1.00 91.00 332 LEU A O 1
ATOM 2579 N N . LYS A 1 333 ? 2.823 -6.775 -3.819 1.00 90.44 333 LYS A N 1
ATOM 2580 C CA . LYS A 1 333 ? 3.365 -7.836 -4.663 1.00 90.44 333 LYS A CA 1
ATOM 2581 C C . LYS A 1 333 ? 2.932 -7.660 -6.119 1.00 90.44 333 LYS A C 1
ATOM 2583 O O . LYS A 1 333 ? 3.783 -7.579 -6.997 1.00 90.44 333 LYS A O 1
ATOM 2588 N N . GLY A 1 334 ? 1.628 -7.538 -6.371 1.00 91.00 334 GLY A N 1
ATOM 2589 C CA . GLY A 1 334 ? 1.090 -7.419 -7.726 1.00 91.00 334 GLY A CA 1
ATOM 2590 C C . GLY A 1 334 ? 1.627 -6.201 -8.481 1.00 91.00 334 GLY A C 1
ATOM 2591 O O . GLY A 1 334 ? 2.015 -6.319 -9.639 1.00 91.00 334 GLY A O 1
ATOM 2592 N N . VAL A 1 335 ? 1.705 -5.035 -7.834 1.00 93.19 335 VAL A N 1
ATOM 2593 C CA . VAL A 1 335 ? 2.274 -3.819 -8.440 1.00 93.19 335 VAL A CA 1
ATOM 2594 C C . VAL A 1 335 ? 3.765 -4.002 -8.727 1.00 93.19 335 VAL A C 1
ATOM 2596 O O . VAL A 1 335 ? 4.217 -3.637 -9.813 1.00 93.19 335 VAL A O 1
ATOM 2599 N N . GLY A 1 336 ? 4.519 -4.609 -7.804 1.00 93.50 336 GLY A N 1
ATOM 2600 C CA . GLY A 1 336 ? 5.923 -4.965 -8.026 1.00 93.50 336 GLY A CA 1
ATOM 2601 C C . GLY A 1 336 ? 6.113 -5.871 -9.248 1.00 93.50 336 GLY A C 1
ATOM 2602 O O . GLY A 1 336 ? 6.918 -5.556 -10.127 1.00 93.50 336 GLY A O 1
ATOM 2603 N N . ASP A 1 337 ? 5.310 -6.932 -9.355 1.00 93.75 337 ASP A N 1
ATOM 2604 C CA . ASP A 1 337 ? 5.332 -7.886 -10.470 1.00 93.75 337 ASP A CA 1
ATOM 2605 C C . ASP A 1 337 ? 4.996 -7.205 -11.810 1.00 93.75 337 ASP A C 1
ATOM 2607 O O . ASP A 1 337 ? 5.654 -7.453 -12.827 1.00 93.75 337 ASP A O 1
ATOM 2611 N N . VAL A 1 338 ? 4.007 -6.302 -11.824 1.00 95.69 338 VAL A N 1
ATOM 2612 C CA . VAL A 1 338 ? 3.631 -5.530 -13.021 1.00 95.69 338 VAL A CA 1
ATOM 2613 C C . VAL A 1 338 ? 4.765 -4.604 -13.459 1.00 95.69 338 VAL A C 1
ATOM 2615 O O . VAL A 1 338 ? 5.073 -4.566 -14.651 1.00 95.69 338 VAL A O 1
ATOM 2618 N N . ILE A 1 339 ? 5.415 -3.883 -12.535 1.00 96.31 339 ILE A N 1
ATOM 2619 C CA . ILE A 1 339 ? 6.562 -3.019 -12.865 1.00 96.31 339 ILE A CA 1
ATOM 2620 C C . ILE A 1 339 ? 7.735 -3.848 -13.402 1.00 96.31 339 ILE A C 1
ATOM 2622 O O . ILE A 1 339 ? 8.308 -3.490 -14.431 1.00 96.31 339 ILE A O 1
ATOM 2626 N N . SER A 1 340 ? 8.063 -4.970 -12.758 1.00 93.62 340 SER A N 1
ATOM 2627 C CA . SER A 1 340 ? 9.134 -5.864 -13.216 1.00 93.62 340 SER A CA 1
ATOM 2628 C C . SER A 1 340 ? 8.861 -6.411 -14.622 1.00 93.62 340 SER A C 1
ATOM 2630 O O . SER A 1 340 ? 9.709 -6.334 -15.520 1.00 93.62 340 SER A O 1
ATOM 2632 N N . THR A 1 341 ? 7.630 -6.876 -14.856 1.00 95.50 341 THR A N 1
ATOM 2633 C CA . THR A 1 341 ? 7.183 -7.374 -16.164 1.00 95.50 341 THR A CA 1
ATOM 2634 C C . THR A 1 341 ? 7.232 -6.277 -17.222 1.00 95.50 341 THR A C 1
ATOM 2636 O O . THR A 1 341 ? 7.673 -6.523 -18.342 1.00 95.50 341 THR A O 1
ATOM 2639 N N . PHE A 1 342 ? 6.805 -5.061 -16.882 1.00 96.06 342 PHE A N 1
ATOM 2640 C CA . PHE A 1 342 ? 6.849 -3.907 -17.775 1.00 96.06 342 PHE A CA 1
ATOM 2641 C C . PHE A 1 342 ? 8.280 -3.597 -18.232 1.00 96.06 342 PHE A C 1
ATOM 2643 O O . PHE A 1 342 ? 8.530 -3.516 -19.435 1.00 96.06 342 PHE A O 1
ATOM 2650 N N . VAL A 1 343 ? 9.233 -3.494 -17.300 1.00 94.31 343 VAL A N 1
ATOM 2651 C CA . VAL A 1 343 ? 10.648 -3.222 -17.617 1.00 94.31 343 VAL A CA 1
ATOM 2652 C C . VAL A 1 343 ? 11.245 -4.341 -18.475 1.00 94.31 343 VAL A C 1
ATOM 2654 O O . VAL A 1 343 ? 11.899 -4.068 -19.484 1.00 94.31 343 VAL A O 1
ATOM 2657 N N . SER A 1 344 ? 10.965 -5.598 -18.125 1.00 92.62 344 SER A N 1
ATOM 2658 C CA . SER A 1 344 ? 11.451 -6.771 -18.862 1.00 92.62 344 SER A CA 1
ATOM 2659 C C . SER A 1 344 ? 10.892 -6.826 -20.288 1.00 92.62 344 SER A C 1
ATOM 2661 O O . SER A 1 344 ? 11.645 -7.004 -21.245 1.00 92.62 344 SER A O 1
ATOM 2663 N N . LYS A 1 345 ? 9.588 -6.571 -20.465 1.00 94.12 345 LYS A N 1
ATOM 2664 C CA . LYS A 1 345 ? 8.948 -6.513 -21.788 1.00 94.12 345 LYS A CA 1
ATOM 2665 C C . LYS A 1 345 ? 9.521 -5.408 -22.674 1.00 94.12 345 LYS A C 1
ATOM 2667 O O . LYS A 1 345 ? 9.621 -5.608 -23.887 1.00 94.12 345 LYS A O 1
ATOM 2672 N N . ILE A 1 346 ? 9.905 -4.258 -22.110 1.00 93.50 346 ILE A N 1
ATOM 2673 C CA . ILE A 1 346 ? 10.607 -3.218 -22.877 1.00 93.50 346 ILE A CA 1
ATOM 2674 C C . ILE A 1 346 ? 11.945 -3.768 -23.368 1.00 93.50 346 ILE A C 1
ATOM 2676 O O . ILE A 1 346 ? 12.225 -3.694 -24.563 1.00 93.50 346 ILE A O 1
ATOM 2680 N N . ALA A 1 347 ? 12.755 -4.352 -22.483 1.00 89.19 347 ALA A N 1
ATOM 2681 C CA . ALA A 1 347 ? 14.063 -4.885 -22.852 1.00 89.19 347 ALA A CA 1
ATOM 2682 C C . ALA A 1 347 ? 13.981 -5.975 -23.937 1.00 89.19 347 ALA A C 1
ATOM 2684 O O . ALA A 1 347 ? 14.776 -5.962 -24.882 1.00 89.19 347 ALA A O 1
ATOM 2685 N N . ASP A 1 348 ? 12.995 -6.869 -23.846 1.00 90.38 348 ASP A N 1
ATOM 2686 C CA . ASP A 1 348 ? 12.722 -7.888 -24.863 1.00 90.38 348 ASP A CA 1
ATOM 2687 C C . ASP A 1 348 ? 12.279 -7.276 -26.194 1.00 90.38 348 ASP A C 1
ATOM 2689 O O . ASP A 1 348 ? 12.689 -7.728 -27.265 1.00 90.38 348 ASP A O 1
ATOM 2693 N N . SER A 1 349 ? 11.446 -6.236 -26.148 1.00 91.25 349 SER A N 1
ATOM 2694 C CA . SER A 1 349 ? 10.957 -5.550 -27.347 1.00 91.25 349 SER A CA 1
ATOM 2695 C C . SER A 1 349 ? 12.076 -4.787 -28.056 1.00 91.25 349 SER A C 1
ATOM 2697 O O . SER A 1 349 ? 12.168 -4.847 -29.280 1.00 91.25 349 SER A O 1
ATOM 2699 N N . LEU A 1 350 ? 12.985 -4.158 -27.303 1.00 88.38 350 LEU A N 1
ATOM 2700 C CA . LEU A 1 350 ? 14.200 -3.544 -27.848 1.00 88.38 350 LEU A CA 1
ATOM 2701 C C . LEU A 1 350 ? 15.101 -4.592 -28.519 1.00 88.38 350 LEU A C 1
ATOM 2703 O O . LEU A 1 350 ? 15.614 -4.353 -29.610 1.00 88.38 350 LEU A O 1
ATOM 2707 N N . LEU A 1 351 ? 15.256 -5.775 -27.911 1.00 86.88 351 LEU A N 1
ATOM 2708 C CA . LEU A 1 351 ? 16.041 -6.870 -28.488 1.00 86.88 351 LEU A CA 1
ATOM 2709 C C . LEU A 1 351 ? 15.408 -7.426 -29.774 1.00 86.88 351 LEU A C 1
ATOM 2711 O O . LEU A 1 351 ? 16.115 -7.702 -30.742 1.00 86.88 351 LEU A O 1
ATOM 2715 N N . LYS A 1 352 ? 14.079 -7.575 -29.811 1.00 87.00 352 LYS A N 1
ATOM 2716 C CA . LYS A 1 352 ? 13.352 -8.004 -31.018 1.00 87.00 352 LYS A CA 1
ATOM 2717 C C . LYS A 1 352 ? 13.457 -6.973 -32.139 1.00 87.00 352 LYS A C 1
ATOM 2719 O O . LYS A 1 352 ? 13.697 -7.358 -33.280 1.00 87.00 352 LYS A O 1
ATOM 2724 N N . ALA A 1 353 ? 13.315 -5.687 -31.818 1.00 85.00 353 ALA A N 1
ATOM 2725 C CA . ALA A 1 353 ? 13.480 -4.602 -32.782 1.00 85.00 353 ALA A CA 1
ATOM 2726 C C . ALA A 1 353 ? 14.896 -4.609 -33.377 1.00 85.00 353 ALA A C 1
ATOM 2728 O O . ALA A 1 353 ? 15.040 -4.558 -34.599 1.00 85.00 353 ALA A O 1
ATOM 2729 N N . TYR A 1 354 ? 15.915 -4.801 -32.532 1.00 81.62 354 TYR A N 1
ATOM 2730 C CA . TYR A 1 354 ? 17.303 -4.996 -32.951 1.00 81.62 354 TYR A CA 1
ATOM 2731 C C . TYR A 1 354 ? 17.475 -6.197 -33.895 1.00 81.62 354 TYR A C 1
ATOM 2733 O O . TYR A 1 354 ? 18.073 -6.057 -34.953 1.00 81.62 354 TYR A O 1
ATOM 2741 N N . ALA A 1 355 ? 16.920 -7.364 -33.553 1.00 79.94 355 ALA A N 1
ATOM 2742 C CA . ALA A 1 355 ? 17.074 -8.591 -34.342 1.00 79.94 355 ALA A CA 1
ATOM 2743 C C . ALA A 1 355 ? 16.292 -8.601 -35.673 1.00 79.94 355 ALA A C 1
ATOM 2745 O O . ALA A 1 355 ? 16.526 -9.464 -36.517 1.00 79.94 355 ALA A O 1
ATOM 2746 N N . SER A 1 356 ? 15.325 -7.694 -35.840 1.00 79.44 356 SER A N 1
ATOM 2747 C CA . SER A 1 356 ? 14.465 -7.611 -37.031 1.00 79.44 356 SER A CA 1
ATOM 2748 C C . SER A 1 356 ? 15.054 -6.793 -38.186 1.00 79.44 356 SER A C 1
ATOM 2750 O O . SER A 1 356 ? 14.452 -6.744 -39.262 1.00 79.44 356 SER A O 1
ATOM 2752 N N . ARG A 1 357 ? 16.201 -6.147 -37.966 1.00 65.88 357 ARG A N 1
ATOM 2753 C CA . ARG A 1 357 ? 16.924 -5.339 -38.950 1.00 65.88 357 ARG A CA 1
ATOM 2754 C C . ARG A 1 357 ? 18.271 -5.971 -39.271 1.00 65.88 357 ARG A C 1
ATOM 2756 O O . ARG A 1 357 ? 18.772 -5.686 -40.381 1.00 65.88 357 ARG A O 1
#